Protein AF-A0A8T1SZZ6-F1 (afdb_monomer)

Sequence (196 aa):
LCAHARGAGGALPAMLAGRCRTAVMGARVTRVFRNFNLENRATREISKAKPTSAPRHPVARPAPLPDDSKIQEEIRRKDDKLLGLLKEVYVDSRDPPMQVKDEGGSIASKQQEYRLTKLGHLRDLDISSIPKGKISVVEVLTLLNNHQLFPQTWTAEKIAKEYSIDLKEVTSLLEFFIPFAVQIFPPKDRKALKPS

Foldseek 3Di:
DDDDDDDDDDDDDDDDPPPDPDDPPPVVVVVVVVPPPVVVVVVVVVPDDDDDPDDDDDDPDPPPDPPPPVVVVVVVDDDVVVVVVVVVDDDDDPDDDDPPDPPPDPDPPPPFDWDADPDDPPVPPDDGIDGAQDDDPVRLVVLLVCCVVCVPVNDLVNVCVVRNHDSVVSVCSNVPPDDDDDDDDDPPPPPDDDDD

Secondary structure (DSSP, 8-state):
-----------------------TTHHHHHHHHHTTTHHHHHHHHHTSPPPPPPPPP---PPPPPP--HHHHHHHHS--HHHHHHHHH------S-------TTS--------EEE-S----GGG---EEETT---HHHHHHHHHHHHH-TTTS-HHHHHHHHT--HHHHHHHHHH--------------------

Radius of gyration: 37.52 Å; Cα contacts (8 Å, |Δi|>4): 69; chains: 1; bounding box: 117×75×74 Å

InterPro domains:
  IPR009622 NADH dehydrogenase [ubiquinone] 1 alpha subcomplex assembly factor 4 [PF06784] (25-188)
  IPR009622 NADH dehydrogenase [ubiquinone] 1 alpha subcomplex assembly factor 4 [PTHR13338] (25-194)

Solvent-accessible surface area (backbone atoms only — not comparable to full-atom values): 13453 Å² total; per-residue (Å²): 137,90,80,88,81,88,80,89,86,87,84,86,79,92,73,90,74,74,84,73,89,75,70,99,64,64,73,64,57,54,51,55,66,68,54,58,64,48,67,65,51,48,53,58,60,66,73,44,78,81,75,82,76,78,84,77,76,88,68,87,62,81,74,76,72,75,86,48,64,68,59,51,49,58,70,72,45,85,57,68,70,60,52,50,56,62,65,70,64,76,81,85,80,86,66,77,86,74,83,75,72,74,84,85,56,77,79,80,68,69,84,69,56,65,40,72,51,90,71,86,78,55,72,97,72,54,63,69,67,39,48,58,63,50,80,53,74,67,56,51,54,54,50,53,51,48,29,71,77,37,48,90,80,45,34,56,68,54,48,18,64,77,55,46,34,57,56,70,58,44,48,50,46,66,74,73,57,79,77,85,84,82,77,83,74,76,83,73,84,73,77,76,83,76,86,129

Structure (mmCIF, N/CA/C/O backbone):
data_AF-A0A8T1SZZ6-F1
#
_entry.id   AF-A0A8T1SZZ6-F1
#
loop_
_atom_site.group_PDB
_atom_site.id
_atom_site.type_symbol
_atom_site.label_atom_id
_atom_site.label_alt_id
_atom_site.label_comp_id
_atom_site.label_asym_id
_atom_site.label_entity_id
_atom_site.label_seq_id
_atom_site.pdbx_PDB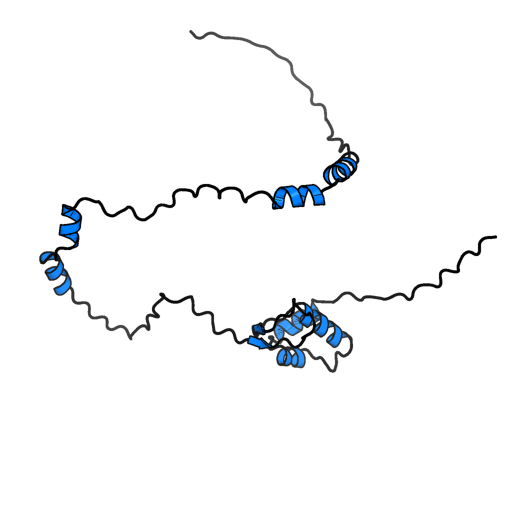_ins_code
_atom_site.Cartn_x
_atom_site.Cartn_y
_atom_site.Cartn_z
_atom_site.occupancy
_atom_site.B_iso_or_equiv
_atom_site.auth_seq_id
_atom_site.auth_comp_id
_atom_site.auth_asym_id
_atom_site.auth_atom_id
_atom_site.pdbx_PDB_model_num
ATOM 1 N N . LEU A 1 1 ? 13.429 52.592 -52.239 1.00 39.78 1 LEU A N 1
ATOM 2 C CA . LEU A 1 1 ? 12.731 53.892 -52.167 1.00 39.78 1 LEU A CA 1
ATOM 3 C C . LEU A 1 1 ? 11.821 53.886 -50.947 1.00 39.78 1 LEU A C 1
ATOM 5 O O . LEU A 1 1 ? 10.923 53.058 -50.882 1.00 39.78 1 LEU A O 1
ATOM 9 N N . CYS A 1 2 ? 12.093 54.764 -49.983 1.00 38.09 2 CYS A N 1
ATOM 10 C CA . CYS A 1 2 ? 11.181 55.105 -48.892 1.00 38.09 2 CYS A CA 1
ATOM 11 C C . CYS A 1 2 ? 10.322 56.307 -49.306 1.00 38.09 2 CYS A C 1
ATOM 13 O O . CYS A 1 2 ? 10.875 57.246 -49.869 1.00 38.09 2 CYS A O 1
ATOM 15 N N . ALA A 1 3 ? 9.033 56.298 -48.963 1.00 34.03 3 ALA A N 1
ATOM 16 C CA . ALA A 1 3 ? 8.246 57.447 -48.479 1.00 34.03 3 ALA A CA 1
ATOM 17 C C . ALA A 1 3 ? 6.832 56.923 -48.131 1.00 34.03 3 ALA A C 1
ATOM 19 O O . ALA A 1 3 ? 6.238 56.230 -48.947 1.00 34.03 3 ALA A O 1
ATOM 20 N N . HIS A 1 4 ? 6.351 56.973 -46.879 1.00 35.38 4 HIS A N 1
ATOM 21 C CA . HIS A 1 4 ? 5.735 58.131 -46.191 1.00 35.38 4 HIS A CA 1
ATOM 22 C C . HIS A 1 4 ? 4.472 58.654 -46.914 1.00 35.38 4 HIS A C 1
ATOM 24 O O . HIS A 1 4 ? 4.528 58.896 -48.106 1.00 35.38 4 HIS A O 1
ATOM 30 N N . ALA A 1 5 ? 3.324 58.935 -46.286 1.00 39.72 5 ALA A N 1
ATOM 31 C CA . ALA A 1 5 ? 2.925 58.962 -44.878 1.00 39.72 5 ALA A CA 1
ATOM 32 C C . ALA A 1 5 ? 1.411 59.297 -44.754 1.00 39.72 5 ALA A C 1
ATOM 34 O O . ALA A 1 5 ? 0.805 59.714 -45.736 1.00 39.72 5 ALA A O 1
ATOM 35 N N . ARG A 1 6 ? 0.916 59.284 -43.497 1.00 36.12 6 ARG A N 1
ATOM 36 C CA . ARG A 1 6 ? -0.255 60.008 -42.920 1.00 36.12 6 ARG A CA 1
ATOM 3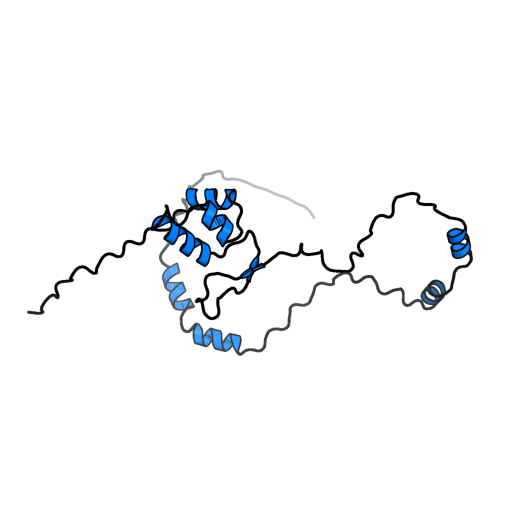7 C C . ARG A 1 6 ? -1.649 59.449 -43.262 1.00 36.12 6 ARG A C 1
ATOM 39 O O . ARG A 1 6 ? -1.906 59.078 -44.389 1.00 36.12 6 ARG A O 1
ATOM 46 N N . GLY A 1 7 ? -2.621 59.394 -42.351 1.00 35.72 7 GLY A N 1
ATOM 47 C CA . GLY A 1 7 ? -2.731 59.901 -40.979 1.00 35.72 7 GLY A CA 1
ATOM 48 C C . GLY A 1 7 ? -4.200 60.244 -40.661 1.00 35.72 7 GLY A C 1
ATOM 49 O O . GLY A 1 7 ? -4.948 60.556 -41.579 1.00 35.72 7 GLY A O 1
ATOM 50 N N . ALA A 1 8 ? -4.538 60.254 -39.363 1.00 37.31 8 ALA A N 1
ATOM 51 C CA . ALA A 1 8 ? -5.818 60.621 -38.720 1.00 37.31 8 ALA A CA 1
ATOM 52 C C . ALA A 1 8 ? -6.933 59.557 -38.794 1.00 37.31 8 ALA A C 1
ATOM 54 O O . ALA A 1 8 ? -7.157 58.948 -39.825 1.00 37.31 8 ALA A O 1
ATOM 55 N N . GLY A 1 9 ? -7.688 59.250 -37.742 1.00 35.84 9 GLY A N 1
ATOM 56 C CA . GLY A 1 9 ? -7.879 59.872 -36.432 1.00 35.84 9 GLY A CA 1
ATOM 57 C C . GLY A 1 9 ? -9.323 59.564 -36.013 1.00 35.84 9 GLY A C 1
ATOM 58 O O . GLY A 1 9 ? -10.227 59.702 -36.828 1.00 35.84 9 GLY A O 1
ATOM 59 N N . GLY A 1 10 ? -9.554 59.108 -34.782 1.00 34.28 10 GLY A N 1
ATOM 60 C CA . GLY A 1 10 ? -10.911 58.827 -34.303 1.00 34.28 10 GLY A CA 1
ATOM 61 C C . GLY A 1 10 ? -10.918 58.037 -33.002 1.00 34.28 10 GLY A C 1
ATOM 62 O O . GLY A 1 10 ? -10.662 56.838 -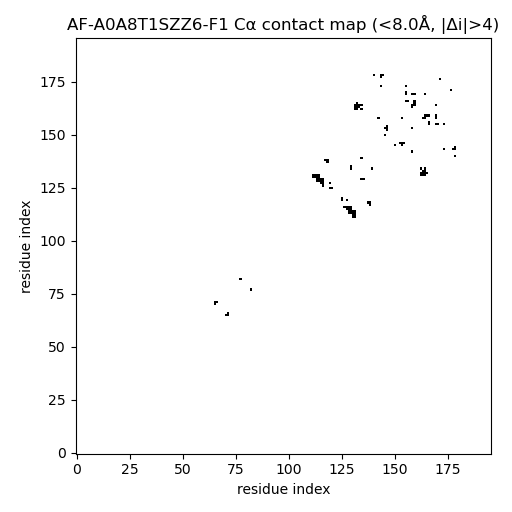32.995 1.00 34.28 10 GLY A O 1
ATOM 63 N N . ALA A 1 11 ? -11.173 58.733 -31.898 1.00 38.84 11 ALA A N 1
ATOM 64 C CA . ALA A 1 11 ? -11.235 58.184 -30.554 1.00 38.84 11 ALA A CA 1
ATOM 65 C C . ALA A 1 11 ? -12.656 57.704 -30.183 1.00 38.84 11 ALA A C 1
ATOM 67 O O . ALA A 1 11 ? -13.610 58.447 -30.386 1.00 38.84 11 ALA A O 1
ATOM 68 N N . LEU A 1 12 ? -12.702 56.536 -29.513 1.00 37.34 12 LEU A N 1
ATOM 69 C CA . LEU A 1 12 ? -13.691 56.039 -28.524 1.00 37.34 12 LEU A CA 1
ATOM 70 C C . LEU A 1 12 ? -15.123 55.686 -29.015 1.00 37.34 12 LEU A C 1
ATOM 72 O O . LEU A 1 12 ? -15.557 56.217 -30.029 1.00 37.34 12 LEU A O 1
ATOM 76 N N . PRO A 1 13 ? -15.896 54.819 -28.304 1.00 44.84 13 PRO A N 1
ATOM 77 C CA . PRO A 1 13 ? -15.679 54.293 -26.951 1.00 44.84 13 PRO A CA 1
ATOM 78 C C . PRO A 1 13 ? -15.784 52.760 -26.790 1.00 44.84 13 PRO A C 1
ATOM 80 O O . PRO A 1 13 ? -16.221 52.010 -27.659 1.00 44.84 13 PRO A O 1
ATOM 83 N N . ALA A 1 14 ? -15.391 52.316 -25.596 1.00 47.88 14 ALA A N 1
ATOM 84 C CA . ALA A 1 14 ? -15.629 50.990 -25.055 1.00 47.88 14 ALA A CA 1
ATOM 85 C C . ALA A 1 14 ? -17.122 50.611 -25.082 1.00 47.88 14 ALA A C 1
ATOM 87 O O . ALA A 1 14 ? -17.958 51.326 -24.533 1.00 47.88 14 ALA A O 1
ATOM 88 N N . MET A 1 15 ? -17.436 49.437 -25.630 1.00 35.72 15 MET A N 1
ATOM 89 C CA . MET A 1 15 ? -18.669 48.720 -25.315 1.00 35.72 15 MET A CA 1
ATOM 90 C C . MET A 1 15 ? -18.328 47.382 -24.664 1.00 35.72 15 MET A C 1
ATOM 92 O O . MET A 1 15 ? -17.668 46.521 -25.246 1.00 35.72 15 MET A O 1
ATOM 96 N N . LEU A 1 16 ? -18.806 47.239 -23.428 1.00 49.94 16 LEU A N 1
ATOM 97 C CA . LEU A 1 16 ? -18.972 45.987 -22.703 1.00 49.94 16 LEU A CA 1
ATOM 98 C C . LEU A 1 16 ? -19.709 44.968 -23.590 1.00 49.94 16 LEU A C 1
ATOM 100 O O . LEU A 1 16 ? -20.934 44.971 -23.667 1.00 49.94 16 LEU A O 1
ATOM 104 N N . ALA A 1 17 ? -18.982 44.044 -24.211 1.00 43.09 17 ALA A N 1
ATOM 105 C CA . ALA A 1 17 ? -19.568 42.794 -24.672 1.00 43.09 17 ALA A CA 1
ATOM 106 C C . ALA A 1 17 ? -19.435 41.781 -23.535 1.00 43.09 17 ALA A C 1
ATOM 108 O O . ALA A 1 17 ? -18.429 41.077 -23.401 1.00 43.09 17 ALA A O 1
ATOM 109 N N . GLY A 1 18 ? -20.450 41.745 -22.670 1.00 40.50 18 GLY A N 1
ATOM 110 C CA . GLY A 1 18 ? -20.612 40.665 -21.709 1.00 40.50 18 GLY A CA 1
ATOM 111 C C . GLY A 1 18 ? -20.503 39.328 -22.438 1.00 40.50 18 GLY A C 1
ATOM 112 O O . GLY A 1 18 ? -21.230 39.073 -23.399 1.00 40.50 18 GLY A O 1
ATOM 113 N N . ARG A 1 19 ? -19.587 38.461 -21.991 1.00 41.50 19 ARG A N 1
ATOM 114 C CA . ARG A 1 19 ? -19.571 37.053 -22.400 1.00 41.50 19 ARG A CA 1
ATOM 115 C C . ARG A 1 19 ? -20.845 36.400 -21.874 1.00 41.50 19 ARG A C 1
ATOM 117 O O . ARG A 1 19 ? -20.862 35.813 -20.793 1.00 41.50 19 ARG A O 1
ATOM 124 N N . CYS A 1 20 ? -21.917 36.511 -22.650 1.00 37.28 20 CYS A N 1
ATOM 125 C CA . CYS A 1 20 ? -23.087 35.669 -22.519 1.00 37.28 20 CYS A CA 1
ATOM 126 C C . CYS A 1 20 ? -22.628 34.221 -22.705 1.00 37.28 20 CYS A C 1
ATOM 128 O O . CYS A 1 20 ? -22.255 33.808 -23.804 1.00 37.28 20 CYS A O 1
ATOM 130 N N . ARG A 1 21 ? -22.635 33.451 -21.611 1.00 52.03 21 ARG A N 1
ATOM 131 C CA . ARG A 1 21 ? -22.520 31.991 -21.638 1.00 52.03 21 ARG A CA 1
ATOM 132 C C . ARG A 1 21 ? -23.763 31.434 -22.336 1.00 52.03 21 ARG A C 1
ATOM 134 O O . ARG A 1 21 ? -24.730 31.046 -21.695 1.00 52.03 21 ARG A O 1
ATOM 141 N N . THR A 1 22 ? -23.731 31.416 -23.657 1.00 47.12 22 THR A N 1
ATOM 142 C CA . THR A 1 22 ? -24.663 30.688 -24.519 1.00 47.12 22 THR A CA 1
ATOM 143 C C . THR A 1 22 ? -23.815 29.604 -25.199 1.00 47.12 22 THR A C 1
ATOM 145 O O . THR A 1 22 ? -22.719 29.882 -25.659 1.00 47.12 22 THR A O 1
ATOM 148 N N . ALA A 1 23 ? -24.125 28.313 -25.213 1.00 50.34 23 ALA A N 1
ATOM 149 C CA . ALA A 1 23 ? -25.326 27.594 -24.856 1.00 50.34 23 ALA A CA 1
ATOM 150 C C . ALA A 1 23 ? -24.943 26.194 -24.335 1.00 50.34 23 ALA A C 1
ATOM 152 O O . ALA A 1 23 ? -24.260 25.417 -25.007 1.00 50.34 23 ALA A O 1
ATOM 153 N N . VAL A 1 24 ? -25.443 25.834 -23.154 1.00 56.41 24 VAL A N 1
ATOM 154 C CA . VAL A 1 24 ? -25.489 24.447 -22.671 1.00 56.41 24 VAL A CA 1
ATOM 155 C C . VAL A 1 24 ? -26.725 23.790 -23.292 1.00 56.41 24 VAL A C 1
ATOM 157 O O . VAL A 1 24 ? -27.726 23.591 -22.622 1.00 56.41 24 VAL A O 1
ATOM 160 N N . MET A 1 25 ? -26.699 23.502 -24.597 1.00 51.88 25 MET A N 1
ATOM 161 C CA . MET A 1 25 ? -27.741 22.670 -25.235 1.00 51.88 25 MET A CA 1
ATOM 162 C C . MET A 1 25 ? -27.280 21.935 -26.505 1.00 51.88 25 MET A C 1
ATOM 164 O O . MET A 1 25 ? -27.790 20.857 -26.786 1.00 51.88 25 MET A O 1
ATOM 168 N N . GLY A 1 26 ? -26.250 22.411 -27.218 1.00 51.16 26 GLY A N 1
ATOM 169 C CA . GLY A 1 26 ? -25.701 21.700 -28.389 1.00 51.16 26 GLY A CA 1
ATOM 170 C C . GLY A 1 26 ? -24.781 20.517 -28.047 1.00 51.16 26 GLY A C 1
ATOM 171 O O . GLY A 1 26 ? -24.690 19.547 -28.795 1.00 51.16 26 GLY A O 1
ATOM 172 N N . ALA A 1 27 ? -24.131 20.544 -26.879 1.00 55.38 27 ALA A N 1
ATOM 173 C CA . ALA A 1 27 ? -23.137 19.537 -26.487 1.00 55.38 27 ALA A CA 1
ATOM 174 C C . ALA A 1 27 ? -23.728 18.151 -26.162 1.00 55.38 27 ALA A C 1
ATOM 176 O O . ALA A 1 27 ? -22.995 17.163 -26.123 1.00 55.38 27 ALA A O 1
ATOM 177 N N . ARG A 1 28 ? -25.037 18.061 -25.884 1.00 56.91 28 ARG A N 1
ATOM 178 C CA . ARG A 1 28 ? -25.708 16.784 -25.578 1.00 56.91 28 ARG A CA 1
ATOM 179 C C . ARG A 1 28 ? -26.113 16.040 -26.847 1.00 56.91 28 ARG A C 1
ATOM 181 O O . ARG A 1 28 ? -25.953 14.827 -26.908 1.00 56.91 28 ARG A O 1
ATOM 188 N N . VAL A 1 29 ? -26.537 16.773 -27.873 1.00 59.53 29 VAL A N 1
ATOM 189 C CA . VAL A 1 29 ? -26.935 16.209 -29.168 1.00 59.53 29 VAL A CA 1
ATOM 190 C C . VAL A 1 29 ? -25.712 15.684 -29.929 1.00 59.53 29 VAL A C 1
ATOM 192 O O . VAL A 1 29 ? -25.727 14.559 -30.422 1.00 59.53 29 VAL A O 1
ATOM 195 N N . THR A 1 30 ? -24.595 16.420 -29.927 1.00 62.25 30 THR A N 1
ATOM 196 C CA . THR A 1 30 ? -23.356 15.978 -30.595 1.00 62.25 30 THR A CA 1
ATOM 197 C C . THR A 1 30 ? -22.762 14.702 -29.996 1.00 62.25 30 THR A C 1
ATOM 199 O O . THR A 1 30 ? -22.181 13.903 -30.727 1.00 62.25 30 THR A O 1
ATOM 202 N N . ARG A 1 31 ? -22.929 14.458 -28.687 1.00 62.06 31 ARG A N 1
ATOM 203 C CA . ARG A 1 31 ? -22.460 13.224 -28.028 1.00 62.06 31 ARG A CA 1
ATOM 204 C C . ARG A 1 31 ? -23.215 11.984 -28.499 1.00 62.06 31 ARG A C 1
ATOM 206 O O . ARG A 1 31 ? -22.580 10.960 -28.716 1.00 62.06 31 ARG A O 1
ATOM 213 N N . VAL A 1 32 ? -24.533 12.078 -28.690 1.00 70.88 32 VAL A N 1
ATOM 214 C CA . VAL A 1 32 ? -25.352 10.947 -29.161 1.00 70.88 32 VAL A CA 1
ATOM 215 C C . VAL A 1 32 ? -24.970 10.574 -30.594 1.00 70.88 32 VAL A C 1
ATOM 217 O O . VAL A 1 32 ? -24.706 9.407 -30.868 1.00 70.88 32 VAL A O 1
ATOM 220 N N . PHE A 1 33 ? -24.806 11.564 -31.477 1.00 71.75 33 PHE A N 1
ATOM 221 C CA . PHE A 1 33 ? -24.332 11.320 -32.845 1.00 71.75 33 PHE A CA 1
ATOM 222 C C . PHE A 1 33 ? -22.884 10.811 -32.905 1.00 71.75 33 PHE A C 1
ATOM 224 O O . PHE A 1 33 ? -22.562 9.979 -33.751 1.00 71.75 33 PHE A O 1
ATOM 231 N N . ARG A 1 34 ? -22.005 11.246 -31.989 1.00 72.69 34 ARG A N 1
ATOM 232 C CA . ARG A 1 34 ? -20.625 10.733 -31.898 1.00 72.69 34 ARG A CA 1
ATOM 233 C C . ARG A 1 34 ? -20.565 9.273 -31.441 1.00 72.69 34 ARG A C 1
ATOM 235 O O . ARG A 1 34 ? -19.625 8.573 -31.809 1.00 72.69 34 ARG A O 1
ATOM 242 N N . ASN A 1 35 ? -21.550 8.838 -30.655 1.00 77.62 35 ASN A N 1
ATOM 243 C CA . ASN A 1 35 ? -21.571 7.523 -30.024 1.00 77.62 35 ASN A CA 1
ATOM 244 C C . ASN A 1 35 ? -22.370 6.466 -30.803 1.00 77.62 35 ASN A C 1
ATOM 246 O O . ASN A 1 35 ? -22.459 5.318 -30.369 1.00 77.62 35 ASN A O 1
ATOM 250 N N . PHE A 1 36 ? -22.934 6.827 -31.953 1.00 86.12 36 PHE A N 1
ATOM 251 C CA . PHE A 1 36 ? -23.649 5.881 -32.797 1.00 86.12 36 PHE A CA 1
ATOM 252 C C . PHE A 1 36 ? -22.683 4.850 -33.403 1.00 86.12 36 PHE A C 1
ATOM 254 O O . PHE A 1 36 ? -21.679 5.217 -34.018 1.00 86.12 36 PHE A O 1
ATOM 261 N N . ASN A 1 37 ? -22.990 3.558 -33.237 1.00 87.88 37 ASN A N 1
ATOM 262 C CA . ASN A 1 37 ? -22.210 2.429 -33.762 1.00 87.88 37 ASN A CA 1
ATOM 263 C C . ASN A 1 37 ? -20.716 2.442 -33.378 1.00 87.88 37 ASN A C 1
ATOM 265 O O . ASN A 1 37 ? -19.851 2.076 -34.180 1.00 87.88 37 ASN A O 1
ATOM 269 N N . LEU A 1 38 ? -20.401 2.856 -32.144 1.00 89.50 38 LEU A N 1
ATOM 270 C CA . LEU A 1 38 ? -19.028 2.859 -31.626 1.00 89.50 38 LEU A CA 1
ATOM 271 C C . LEU A 1 38 ? -18.382 1.472 -31.635 1.00 89.50 38 LEU A C 1
ATOM 273 O O . LEU A 1 38 ? -17.200 1.379 -31.939 1.00 89.50 38 LEU A O 1
ATOM 277 N N . GLU A 1 39 ? -19.137 0.411 -31.351 1.00 88.69 39 GLU A N 1
ATOM 278 C CA . GLU A 1 39 ? -18.619 -0.963 -31.287 1.00 88.69 39 GLU A CA 1
ATOM 279 C C . GLU A 1 39 ? -18.138 -1.461 -32.657 1.00 88.69 39 GLU A C 1
ATOM 281 O O . GLU A 1 39 ? -17.000 -1.910 -32.796 1.00 88.69 39 GLU A O 1
ATOM 286 N N . ASN A 1 40 ? -18.949 -1.280 -33.706 1.00 92.06 40 ASN A N 1
ATOM 287 C CA . ASN A 1 40 ? -18.564 -1.617 -35.082 1.00 92.06 40 ASN A CA 1
ATOM 288 C C . ASN A 1 40 ? -17.398 -0.752 -35.584 1.00 92.06 40 ASN A C 1
ATOM 290 O O . ASN A 1 40 ? -16.542 -1.212 -36.340 1.00 92.06 40 ASN A O 1
ATOM 294 N N . ARG A 1 41 ? -17.338 0.518 -35.162 1.00 90.44 41 ARG A N 1
ATOM 295 C CA . ARG A 1 41 ? -16.208 1.396 -35.490 1.00 90.44 41 ARG A CA 1
ATOM 296 C C . ARG A 1 41 ? -14.935 0.950 -34.768 1.00 90.44 41 ARG A C 1
ATOM 298 O O . ARG A 1 41 ? -13.885 0.899 -35.394 1.00 90.44 41 ARG A O 1
ATOM 305 N N . ALA A 1 42 ? -15.026 0.601 -33.488 1.00 92.94 42 ALA A N 1
ATOM 306 C CA . ALA A 1 42 ? -13.896 0.144 -32.688 1.00 92.94 42 ALA A CA 1
ATOM 307 C C . ALA A 1 42 ? -13.331 -1.176 -33.220 1.00 92.94 42 ALA A C 1
ATOM 309 O O . ALA A 1 42 ? -12.129 -1.273 -33.444 1.00 92.94 42 ALA A O 1
ATOM 310 N N . THR A 1 43 ? -14.186 -2.160 -33.502 1.00 92.44 43 THR A N 1
ATOM 311 C CA . THR A 1 43 ? -13.767 -3.453 -34.071 1.00 92.44 43 THR A CA 1
ATOM 312 C C . THR A 1 43 ? -13.071 -3.286 -35.422 1.00 92.44 43 THR A C 1
ATOM 314 O O . THR A 1 43 ? -12.020 -3.888 -35.631 1.00 92.44 43 THR A O 1
ATOM 317 N N . ARG A 1 44 ? -13.572 -2.395 -36.292 1.00 90.50 44 ARG A N 1
ATOM 318 C CA . ARG A 1 44 ? -12.924 -2.047 -37.569 1.00 90.50 44 ARG A CA 1
ATOM 319 C C . ARG A 1 44 ? -11.557 -1.381 -37.396 1.00 90.50 44 ARG A C 1
ATOM 321 O O . ARG A 1 44 ? -10.682 -1.589 -38.230 1.00 90.50 44 ARG A O 1
ATOM 328 N N . GLU A 1 45 ? -11.373 -0.535 -36.384 1.00 89.56 45 GLU A N 1
ATOM 329 C CA . GLU A 1 45 ? -10.076 0.106 -36.119 1.00 89.56 45 GLU A CA 1
ATOM 330 C C . GLU A 1 45 ? -9.077 -0.870 -35.481 1.00 89.56 45 GLU A C 1
ATOM 332 O O . GLU A 1 45 ? -7.902 -0.854 -35.835 1.00 89.56 45 GLU A O 1
ATOM 337 N N . ILE A 1 46 ? -9.541 -1.762 -34.600 1.00 88.81 46 ILE A N 1
ATOM 338 C CA . ILE A 1 46 ? -8.708 -2.779 -33.939 1.00 88.81 46 ILE A CA 1
ATOM 339 C C . ILE A 1 46 ? -8.252 -3.861 -34.927 1.00 88.81 46 ILE A C 1
ATOM 341 O O . ILE A 1 46 ? -7.136 -4.362 -34.803 1.00 88.81 46 ILE A O 1
ATOM 345 N N . SER A 1 47 ? -9.080 -4.216 -35.917 1.00 89.69 47 SER A N 1
ATOM 346 C CA . SER A 1 47 ? -8.731 -5.220 -36.931 1.00 89.69 47 SER A CA 1
ATOM 347 C C . SER A 1 47 ? -7.699 -4.734 -37.954 1.00 89.69 47 SER A C 1
ATOM 349 O O . SER A 1 47 ? -7.198 -5.535 -38.742 1.00 89.69 47 SER A O 1
ATOM 351 N N . LYS A 1 48 ? -7.396 -3.430 -38.000 1.00 92.31 48 LYS A N 1
ATOM 352 C CA . LYS A 1 48 ? -6.324 -2.904 -38.855 1.00 92.31 48 LYS A CA 1
ATOM 353 C C . LYS A 1 48 ? -4.968 -3.315 -38.285 1.00 92.31 48 LYS A C 1
ATOM 355 O O . LYS A 1 48 ? -4.788 -3.427 -37.075 1.00 92.31 48 LYS A O 1
ATOM 360 N N . ALA A 1 49 ? -3.986 -3.499 -39.163 1.00 91.12 49 ALA A N 1
ATOM 361 C CA . ALA A 1 49 ? -2.609 -3.688 -38.729 1.00 91.12 49 ALA A CA 1
ATOM 362 C C . ALA A 1 49 ? -2.149 -2.485 -37.887 1.00 91.12 49 ALA A C 1
ATOM 364 O O . ALA A 1 49 ? -2.490 -1.337 -38.188 1.00 91.12 49 ALA A O 1
ATOM 365 N N . LYS A 1 50 ? -1.374 -2.750 -36.828 1.00 90.69 50 LYS A N 1
ATOM 366 C CA . LYS A 1 50 ? -0.826 -1.694 -35.969 1.00 90.69 50 LYS A CA 1
ATOM 367 C C . LYS A 1 50 ? -0.001 -0.720 -36.822 1.00 90.69 50 LYS A C 1
ATOM 369 O O . LYS A 1 50 ? 0.772 -1.183 -37.663 1.00 90.69 50 LYS A O 1
ATOM 374 N N . PRO A 1 51 ? -0.134 0.601 -36.615 1.00 87.06 51 PRO A N 1
ATOM 375 C CA . PRO A 1 51 ? 0.675 1.566 -37.342 1.00 87.06 51 PRO A CA 1
ATOM 376 C C . PRO A 1 51 ? 2.156 1.361 -37.019 1.00 87.06 51 PRO A C 1
ATOM 378 O O . PRO A 1 51 ? 2.512 0.951 -35.910 1.00 87.06 51 PRO A O 1
ATOM 381 N N . THR A 1 52 ? 3.019 1.676 -37.984 1.00 88.31 52 THR A N 1
ATOM 382 C CA . THR A 1 52 ? 4.468 1.692 -37.775 1.00 88.31 52 THR A CA 1
ATOM 383 C C . THR A 1 52 ? 4.796 2.591 -36.587 1.00 88.31 52 THR A C 1
ATOM 385 O O . THR A 1 52 ? 4.286 3.710 -36.488 1.00 88.31 52 THR A O 1
ATOM 388 N N . SER A 1 53 ? 5.635 2.102 -35.670 1.00 85.25 53 SER A N 1
ATOM 389 C CA . SER A 1 53 ? 6.087 2.896 -34.528 1.00 85.25 53 SER A CA 1
ATOM 390 C C . SER A 1 53 ? 6.705 4.201 -35.014 1.00 85.25 53 SER A C 1
ATOM 392 O O . SER A 1 53 ? 7.471 4.191 -35.980 1.00 85.25 53 SER A O 1
ATOM 394 N N . ALA A 1 54 ? 6.412 5.300 -34.320 1.00 85.62 54 ALA A N 1
ATOM 395 C CA . ALA A 1 54 ? 7.018 6.585 -34.628 1.00 85.62 54 ALA A CA 1
ATOM 396 C C . ALA A 1 54 ? 8.555 6.458 -34.682 1.00 85.62 54 ALA A C 1
ATOM 398 O O . ALA A 1 54 ? 9.137 5.744 -33.852 1.00 85.62 54 ALA A O 1
ATOM 399 N N . PRO A 1 55 ? 9.219 7.123 -35.643 1.00 88.50 55 PRO A N 1
ATOM 400 C CA . PRO A 1 55 ? 10.672 7.117 -35.719 1.00 88.50 55 PRO A CA 1
ATOM 401 C C . PRO A 1 55 ? 11.259 7.641 -34.405 1.00 88.50 55 PRO A C 1
ATOM 403 O O . PRO A 1 55 ? 10.813 8.653 -33.862 1.00 88.50 55 PRO A O 1
ATOM 406 N N . ARG A 1 56 ? 12.250 6.923 -33.868 1.00 83.38 56 ARG A N 1
ATOM 407 C CA . ARG A 1 56 ? 12.935 7.329 -32.637 1.00 83.38 56 ARG A CA 1
ATOM 408 C C . ARG A 1 56 ? 13.847 8.515 -32.939 1.00 83.38 56 ARG A C 1
ATOM 410 O O . ARG A 1 56 ? 14.597 8.478 -33.910 1.00 83.38 56 ARG A O 1
ATOM 417 N N . HIS A 1 57 ? 13.796 9.539 -32.087 1.00 79.19 57 HIS A N 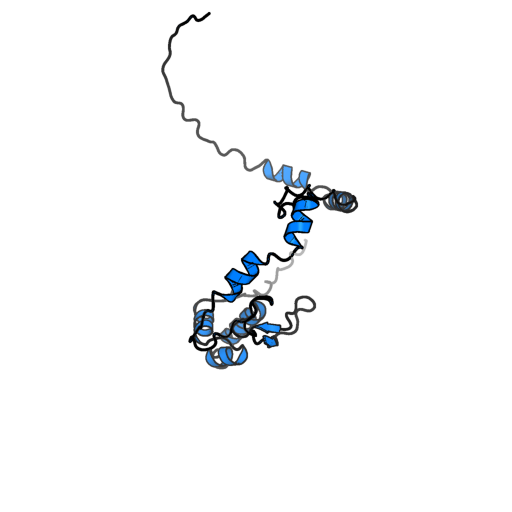1
ATOM 418 C CA . HIS A 1 57 ? 14.750 10.646 -32.125 1.00 79.19 57 HIS A CA 1
ATOM 419 C C . HIS A 1 57 ? 16.181 10.087 -32.026 1.00 79.19 57 HIS A C 1
ATOM 421 O O . HIS A 1 57 ? 16.387 9.136 -31.260 1.00 79.19 57 HIS A O 1
ATOM 427 N N . PRO A 1 58 ? 17.167 10.628 -32.766 1.00 76.19 58 PRO A N 1
ATOM 428 C CA . PRO A 1 58 ? 18.553 10.213 -32.618 1.00 76.19 58 PRO A CA 1
ATOM 429 C C . PRO A 1 58 ? 18.983 10.452 -31.167 1.00 76.19 58 PRO A C 1
ATOM 431 O O . PRO A 1 58 ? 19.090 11.585 -30.702 1.00 76.19 58 PRO A O 1
ATOM 434 N N . VAL A 1 59 ? 19.154 9.362 -30.424 1.00 69.94 59 VAL A N 1
ATOM 435 C CA . VAL A 1 59 ? 19.865 9.363 -29.148 1.00 69.94 59 VAL A CA 1
ATOM 436 C C . VAL A 1 59 ? 21.338 9.368 -29.519 1.00 69.94 59 VAL A C 1
ATOM 438 O O . VAL A 1 59 ? 21.744 8.557 -30.356 1.00 69.94 59 VAL A O 1
ATOM 441 N N . ALA A 1 60 ? 22.119 10.278 -28.938 1.00 62.66 60 ALA A N 1
ATOM 442 C CA . ALA A 1 60 ? 23.568 10.269 -29.065 1.00 62.66 60 ALA A CA 1
ATOM 443 C C . ALA A 1 60 ? 24.085 8.933 -28.514 1.00 62.66 60 ALA A C 1
ATOM 445 O O . ALA A 1 60 ? 24.279 8.764 -27.313 1.00 62.66 60 ALA A O 1
ATOM 446 N N . ARG A 1 61 ? 24.236 7.939 -29.394 1.00 61.47 61 ARG A N 1
ATOM 447 C CA . ARG A 1 61 ? 25.090 6.791 -29.108 1.00 61.47 61 ARG A CA 1
ATOM 448 C C . ARG A 1 61 ? 26.490 7.360 -28.863 1.00 61.47 61 ARG A C 1
ATOM 450 O O . ARG A 1 61 ? 26.826 8.354 -29.518 1.00 61.47 61 ARG A O 1
ATOM 457 N N . PRO A 1 62 ? 27.301 6.772 -27.965 1.00 60.53 62 PRO A N 1
ATOM 458 C CA . PRO A 1 62 ? 28.726 7.069 -27.977 1.00 60.53 62 PRO A CA 1
ATOM 459 C C . PRO A 1 62 ? 29.189 6.945 -29.429 1.00 60.53 62 PRO A C 1
ATOM 461 O O . PRO A 1 62 ? 28.811 5.985 -30.111 1.00 60.53 62 PRO A O 1
ATOM 464 N N . ALA A 1 63 ? 29.858 7.988 -29.924 1.00 62.31 63 ALA A N 1
ATOM 465 C CA . ALA A 1 63 ? 30.310 8.027 -31.303 1.00 62.31 63 ALA A CA 1
ATOM 466 C C . ALA A 1 63 ? 31.025 6.701 -31.613 1.00 62.31 63 ALA A C 1
ATOM 468 O O . ALA A 1 63 ? 31.771 6.217 -30.752 1.00 62.31 63 ALA A O 1
ATOM 469 N N . PRO A 1 64 ? 30.777 6.081 -32.780 1.00 62.66 64 PRO A N 1
ATOM 470 C CA . PRO A 1 64 ? 31.605 4.975 -33.231 1.00 62.66 64 PRO A CA 1
ATOM 471 C C . PRO A 1 64 ? 33.066 5.393 -33.078 1.00 62.66 64 PRO A C 1
ATOM 473 O O . PRO A 1 64 ? 33.418 6.519 -33.443 1.00 62.66 64 PRO A O 1
ATOM 476 N N . LEU A 1 65 ? 33.882 4.528 -32.469 1.00 64.06 65 LEU A N 1
ATOM 477 C CA . LEU A 1 65 ? 35.328 4.729 -32.434 1.00 64.06 65 LEU A CA 1
ATOM 478 C C . LEU A 1 65 ? 35.781 5.077 -33.859 1.00 64.06 65 LEU A C 1
ATOM 480 O O . LEU A 1 65 ? 35.248 4.474 -34.793 1.00 64.06 65 LEU A O 1
ATOM 484 N N . PRO A 1 66 ? 36.697 6.040 -34.047 1.00 65.19 66 PRO A N 1
ATOM 485 C CA . PRO A 1 66 ? 37.165 6.383 -35.382 1.00 65.19 66 PRO A CA 1
ATOM 486 C C . PRO A 1 66 ? 37.593 5.102 -36.114 1.00 65.19 66 PRO A C 1
ATOM 488 O O . PRO A 1 66 ? 38.356 4.295 -35.577 1.00 65.19 66 PRO A O 1
ATOM 491 N N . ASP A 1 67 ? 37.065 4.904 -37.326 1.00 66.06 67 ASP A N 1
ATOM 492 C CA . ASP A 1 67 ? 37.368 3.754 -38.199 1.00 66.06 67 ASP A CA 1
ATOM 493 C C . ASP A 1 67 ? 38.811 3.799 -38.743 1.00 66.06 67 ASP A C 1
ATOM 495 O O . ASP A 1 67 ? 39.233 2.940 -39.517 1.00 66.06 67 ASP A O 1
ATOM 499 N N . ASP A 1 68 ? 39.590 4.792 -38.314 1.00 76.19 68 ASP A N 1
ATOM 500 C CA . ASP A 1 68 ? 40.998 4.940 -38.629 1.00 76.19 68 ASP A CA 1
ATOM 501 C C . ASP A 1 68 ? 41.783 3.757 -38.045 1.00 76.19 68 ASP A C 1
ATOM 503 O O . ASP A 1 68 ? 42.065 3.683 -36.843 1.00 76.19 68 ASP A O 1
ATOM 507 N N . SER A 1 69 ? 42.167 2.824 -38.921 1.00 73.44 69 SER A N 1
ATOM 508 C CA . SER A 1 69 ? 42.909 1.604 -38.572 1.00 73.44 69 SER A CA 1
ATOM 509 C C . SER A 1 69 ? 44.162 1.896 -37.745 1.00 73.44 69 SER A C 1
ATOM 511 O O . SER A 1 69 ? 44.461 1.176 -36.795 1.00 73.44 69 SER A O 1
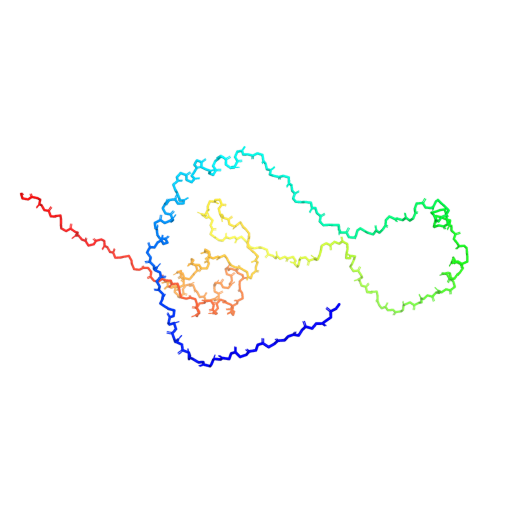ATOM 513 N N . LYS A 1 70 ? 44.837 3.010 -38.039 1.00 78.38 70 LYS A N 1
ATOM 514 C CA . LYS A 1 70 ? 46.030 3.470 -37.326 1.00 78.38 70 LYS A CA 1
ATOM 515 C C . LYS A 1 70 ? 45.755 3.814 -35.857 1.00 78.38 70 LYS A C 1
ATOM 517 O O . LYS A 1 70 ? 46.530 3.430 -34.989 1.00 78.38 70 LYS A O 1
ATOM 522 N N . ILE A 1 71 ? 44.633 4.478 -35.571 1.00 75.00 71 ILE A N 1
ATOM 523 C CA . ILE A 1 71 ? 44.245 4.847 -34.201 1.00 75.00 71 ILE A CA 1
ATOM 524 C C . ILE A 1 71 ? 43.834 3.590 -33.426 1.00 75.00 71 ILE A C 1
ATOM 526 O O . ILE A 1 71 ? 44.201 3.429 -32.264 1.00 75.00 71 ILE A O 1
ATOM 530 N N . GLN A 1 72 ? 43.127 2.653 -34.065 1.00 77.38 72 GLN A N 1
ATOM 531 C CA . GLN A 1 72 ? 42.787 1.380 -33.421 1.00 77.38 72 GLN A CA 1
ATOM 532 C C . GLN A 1 72 ? 44.016 0.520 -33.114 1.00 77.38 72 GLN A C 1
ATOM 534 O O . GLN A 1 72 ? 44.056 -0.126 -32.067 1.00 77.38 72 GLN A O 1
ATOM 539 N N . GLU A 1 73 ? 45.011 0.499 -33.998 1.00 80.25 73 GLU A N 1
ATOM 540 C CA . GLU A 1 73 ? 46.278 -0.192 -33.751 1.00 80.25 73 GLU A CA 1
ATOM 541 C C . GLU A 1 73 ? 47.067 0.459 -32.612 1.00 80.25 73 GLU A C 1
ATOM 543 O O . GLU A 1 73 ? 47.582 -0.257 -31.756 1.00 80.25 73 GLU A O 1
ATOM 548 N N . GLU A 1 74 ? 47.102 1.792 -32.539 1.00 81.38 74 GLU A N 1
ATOM 549 C CA . GLU A 1 74 ? 47.723 2.531 -31.431 1.00 81.38 74 GLU A CA 1
ATOM 550 C C . GLU A 1 74 ? 47.015 2.275 -30.091 1.00 81.38 74 GLU A C 1
ATOM 552 O O . GLU A 1 74 ? 47.689 2.076 -29.085 1.00 81.38 74 GLU A O 1
ATOM 557 N N . ILE A 1 75 ? 45.679 2.183 -30.075 1.00 79.94 75 ILE A N 1
ATOM 558 C CA . ILE A 1 75 ? 44.894 1.832 -28.875 1.00 79.94 75 ILE A CA 1
ATOM 559 C C . ILE A 1 75 ? 45.142 0.380 -28.439 1.00 79.94 75 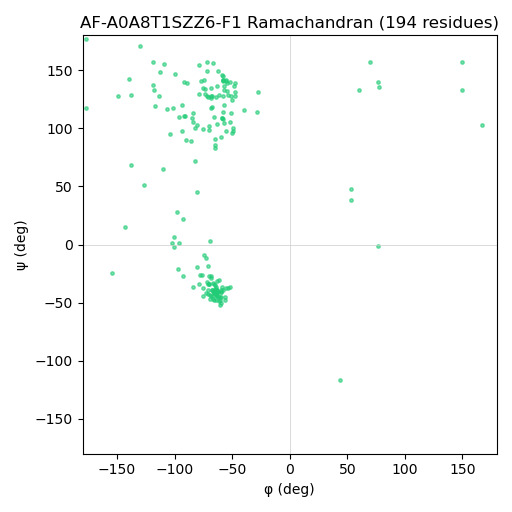ILE A C 1
ATOM 561 O O . ILE A 1 75 ? 45.186 0.085 -27.245 1.00 79.94 75 ILE A O 1
ATOM 565 N N . ARG A 1 76 ? 45.272 -0.553 -29.393 1.00 82.31 76 ARG A N 1
ATOM 566 C CA . ARG A 1 76 ? 45.534 -1.975 -29.100 1.00 82.31 76 ARG A CA 1
ATOM 567 C C . ARG A 1 76 ? 46.988 -2.224 -28.703 1.00 82.31 76 ARG A C 1
ATOM 569 O O . ARG A 1 76 ? 47.272 -3.200 -28.007 1.00 82.31 76 ARG A O 1
ATOM 576 N N . ARG A 1 77 ? 47.913 -1.379 -29.161 1.00 89.44 77 ARG A N 1
ATOM 577 C CA . ARG A 1 77 ? 49.333 -1.468 -28.836 1.00 89.44 77 ARG A CA 1
ATOM 578 C C . ARG A 1 77 ? 49.573 -0.968 -27.415 1.00 89.44 77 ARG A C 1
ATOM 580 O O . ARG A 1 77 ? 49.104 0.082 -27.000 1.00 89.44 77 ARG A O 1
ATOM 587 N N . LYS A 1 78 ? 50.370 -1.724 -26.669 1.00 84.25 78 LYS A N 1
ATOM 588 C CA . LYS A 1 78 ? 50.818 -1.332 -25.335 1.00 84.25 78 LYS A CA 1
ATOM 589 C C . LYS A 1 78 ? 51.785 -0.142 -25.425 1.00 84.25 78 LYS A C 1
ATOM 591 O O . LYS A 1 78 ? 52.786 -0.233 -26.132 1.00 84.25 78 LYS A O 1
ATOM 596 N N . ASP A 1 79 ? 51.501 0.933 -24.690 1.00 89.19 79 ASP A N 1
ATOM 597 C CA . ASP A 1 79 ? 52.395 2.089 -24.548 1.00 89.19 79 ASP A CA 1
ATOM 598 C C . ASP A 1 79 ? 53.327 1.902 -23.337 1.00 89.19 79 ASP A C 1
ATOM 600 O O . ASP A 1 79 ? 52.897 1.916 -22.179 1.00 89.19 79 ASP A O 1
ATOM 604 N N . ASP A 1 80 ? 54.619 1.703 -23.606 1.00 91.00 80 ASP A N 1
ATOM 605 C CA . ASP A 1 80 ? 55.636 1.451 -22.580 1.00 91.00 80 ASP A CA 1
ATOM 606 C C . ASP A 1 80 ? 55.938 2.687 -21.720 1.00 91.00 80 ASP A C 1
ATOM 608 O O . ASP A 1 80 ? 56.295 2.543 -20.546 1.00 91.00 80 ASP A O 1
ATOM 612 N N . LYS A 1 81 ? 55.740 3.902 -22.254 1.00 89.88 81 LYS A N 1
ATOM 613 C CA . LYS A 1 81 ? 55.909 5.145 -21.487 1.00 89.88 81 LYS A CA 1
ATOM 614 C C . LYS A 1 81 ? 54.811 5.265 -20.437 1.00 89.88 81 LYS A C 1
ATOM 616 O O . LYS A 1 81 ? 55.097 5.530 -19.271 1.00 89.88 81 LYS A O 1
ATOM 621 N N . LEU A 1 82 ? 53.564 5.028 -20.842 1.00 87.44 82 LEU A N 1
ATOM 622 C CA . LEU A 1 82 ? 52.422 5.020 -19.930 1.00 87.44 82 LEU A CA 1
ATOM 623 C C . LEU A 1 82 ? 52.565 3.918 -18.873 1.00 87.44 82 LEU A C 1
ATOM 625 O O . LEU A 1 82 ? 52.299 4.151 -17.695 1.00 87.44 82 LEU A O 1
ATOM 629 N N . LEU A 1 83 ? 53.039 2.735 -19.276 1.00 86.94 83 LEU A N 1
ATOM 630 C CA . LEU A 1 83 ? 53.305 1.633 -18.354 1.00 86.94 83 LEU A CA 1
ATOM 631 C C . LEU A 1 83 ? 54.338 2.008 -17.279 1.00 86.94 83 LEU A C 1
ATOM 633 O O . LEU A 1 83 ? 54.188 1.596 -16.131 1.00 86.94 83 LEU A O 1
ATOM 637 N N . GLY A 1 84 ? 55.381 2.759 -17.645 1.00 91.12 84 GLY A N 1
ATOM 638 C CA . GLY A 1 84 ? 56.373 3.276 -16.700 1.00 91.12 84 GLY A CA 1
ATOM 639 C C . GLY A 1 84 ? 55.735 4.189 -15.654 1.00 91.12 84 GLY A C 1
ATOM 640 O O . GLY A 1 84 ? 55.841 3.919 -14.460 1.00 91.12 84 GLY A O 1
ATOM 641 N N . LEU A 1 85 ? 54.967 5.185 -16.104 1.00 88.19 85 LEU A N 1
ATOM 642 C CA . LEU A 1 85 ? 54.289 6.144 -15.222 1.00 88.19 85 LEU A CA 1
ATOM 643 C C . LEU A 1 85 ? 53.305 5.467 -14.252 1.00 88.19 85 LEU A C 1
ATOM 645 O O . LEU A 1 85 ? 53.252 5.817 -13.076 1.00 88.19 85 LEU A O 1
ATOM 649 N N . LEU A 1 86 ? 52.549 4.466 -14.719 1.00 86.50 86 LEU A N 1
ATOM 650 C CA . LEU A 1 86 ? 51.605 3.722 -13.875 1.00 86.50 86 LEU A CA 1
ATOM 651 C C . LEU A 1 86 ? 52.296 2.853 -12.815 1.00 86.50 86 LEU A C 1
ATOM 653 O O . LEU A 1 86 ? 51.700 2.575 -11.779 1.00 86.50 86 LEU A O 1
ATOM 657 N N . LYS A 1 87 ? 53.533 2.408 -13.066 1.00 86.06 87 LYS A N 1
ATOM 658 C CA . LYS A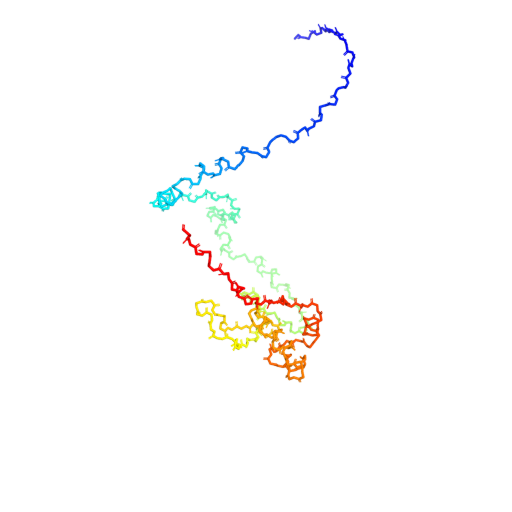 1 87 ? 54.330 1.656 -12.083 1.00 86.06 87 LYS A CA 1
ATOM 659 C C . LYS A 1 87 ? 54.972 2.561 -11.038 1.00 86.06 87 LYS A C 1
ATOM 661 O O . LYS A 1 87 ? 55.150 2.132 -9.904 1.00 86.06 87 LYS A O 1
ATOM 666 N N . GLU A 1 88 ? 55.355 3.773 -11.428 1.00 85.94 88 GLU A N 1
ATOM 667 C CA . GLU A 1 88 ? 56.010 4.742 -10.543 1.00 85.94 88 GLU A CA 1
ATOM 668 C C . GLU A 1 88 ? 55.053 5.301 -9.481 1.00 85.94 88 GLU A C 1
ATOM 670 O O . GLU A 1 88 ? 55.464 5.555 -8.349 1.00 85.94 88 GLU A O 1
ATOM 675 N N . VAL A 1 89 ? 53.768 5.459 -9.812 1.00 80.12 89 VAL A N 1
ATOM 676 C CA . VAL A 1 89 ? 52.756 5.967 -8.875 1.00 80.12 89 VAL A CA 1
ATOM 677 C C . VAL A 1 89 ? 52.195 4.819 -8.031 1.00 80.12 89 VAL A C 1
ATOM 679 O O . VAL A 1 89 ? 51.196 4.193 -8.380 1.00 80.12 89 VAL A O 1
ATOM 682 N N . TYR A 1 90 ? 52.834 4.549 -6.893 1.00 75.19 90 TYR A N 1
ATOM 683 C CA . TYR A 1 90 ? 52.315 3.634 -5.873 1.00 75.19 90 TYR A CA 1
ATOM 684 C C . TYR A 1 90 ? 51.531 4.410 -4.806 1.00 75.19 90 TYR A C 1
ATOM 686 O O . TYR A 1 90 ? 52.082 5.284 -4.137 1.00 75.19 90 TYR A O 1
ATOM 694 N N . VAL A 1 91 ? 50.245 4.090 -4.638 1.00 79.69 91 VAL A N 1
ATOM 695 C CA . VAL A 1 91 ? 49.375 4.691 -3.614 1.00 79.69 91 VAL A CA 1
ATOM 696 C C . VAL A 1 91 ? 49.125 3.663 -2.514 1.00 79.69 91 VAL A C 1
ATOM 698 O O . VAL A 1 91 ? 48.517 2.626 -2.763 1.00 79.69 91 VAL A O 1
ATOM 701 N N . ASP A 1 92 ? 49.575 3.963 -1.296 1.00 75.62 92 ASP A N 1
ATOM 702 C CA . ASP A 1 92 ? 49.293 3.169 -0.095 1.00 75.62 92 ASP A CA 1
ATOM 703 C C . ASP A 1 92 ? 48.049 3.747 0.605 1.00 75.62 92 ASP A C 1
ATOM 705 O O . ASP A 1 92 ? 48.137 4.760 1.303 1.00 75.62 92 ASP A O 1
ATOM 709 N N . SER A 1 93 ? 46.868 3.158 0.379 1.00 76.62 93 SER A N 1
ATOM 710 C CA . SER A 1 93 ? 45.653 3.528 1.121 1.00 76.62 93 SER A CA 1
ATOM 711 C C . SER A 1 93 ? 45.626 2.755 2.436 1.00 76.62 93 SER A C 1
ATOM 713 O O . SER A 1 93 ? 45.501 1.532 2.461 1.00 76.62 93 SER A O 1
ATOM 715 N N . ARG A 1 94 ? 45.749 3.490 3.544 1.00 81.19 94 ARG A N 1
ATOM 716 C CA . ARG A 1 94 ? 45.623 2.963 4.913 1.00 81.19 94 ARG A CA 1
ATOM 717 C C . ARG A 1 94 ? 44.202 3.083 5.452 1.00 81.19 94 ARG A C 1
ATOM 719 O O . ARG A 1 94 ? 44.003 3.119 6.666 1.00 81.19 94 ARG A O 1
ATOM 726 N N . ASP A 1 95 ? 43.226 3.188 4.564 1.00 79.44 95 ASP A N 1
ATOM 727 C CA . ASP A 1 95 ? 41.835 3.243 4.971 1.00 79.44 95 ASP A CA 1
ATOM 728 C C . ASP A 1 95 ? 41.364 1.828 5.339 1.00 79.44 95 ASP A C 1
ATOM 730 O O . ASP A 1 95 ? 41.747 0.852 4.684 1.00 79.44 95 ASP A O 1
ATOM 734 N N . PRO A 1 96 ? 40.553 1.668 6.401 1.00 78.75 96 PRO A N 1
ATOM 735 C CA . PRO A 1 96 ? 39.919 0.386 6.679 1.00 78.75 96 PRO A CA 1
ATOM 736 C C . PRO A 1 96 ? 39.129 -0.052 5.437 1.00 78.75 96 PRO A C 1
ATOM 738 O O . PRO A 1 96 ? 38.518 0.804 4.793 1.00 78.75 96 PRO A O 1
ATOM 741 N N . PRO A 1 97 ? 39.123 -1.352 5.080 1.00 66.88 97 PRO A N 1
ATOM 742 C CA . PRO A 1 97 ? 38.542 -1.815 3.827 1.00 66.88 97 PRO A CA 1
ATOM 743 C C . PRO A 1 97 ? 37.073 -1.399 3.747 1.00 66.88 97 PRO A C 1
ATOM 745 O O . PRO A 1 97 ? 36.202 -1.966 4.413 1.00 66.88 97 PRO A O 1
ATOM 748 N N . MET A 1 98 ? 36.805 -0.382 2.929 1.00 60.56 98 MET A N 1
ATOM 749 C CA . MET A 1 98 ? 35.454 0.020 2.592 1.00 60.56 98 MET A CA 1
ATOM 750 C C . MET A 1 98 ? 34.873 -1.115 1.757 1.00 60.56 98 MET A C 1
ATOM 752 O O . MET A 1 98 ? 35.405 -1.457 0.703 1.00 60.56 98 MET A O 1
ATOM 756 N N . GLN A 1 99 ? 33.806 -1.744 2.250 1.00 64.50 99 GLN A N 1
ATOM 757 C CA . GLN A 1 99 ? 33.059 -2.732 1.481 1.00 64.50 99 GLN A CA 1
ATOM 758 C C . GLN A 1 99 ? 32.423 -2.021 0.285 1.00 64.50 99 GLN A C 1
ATOM 760 O O . GLN A 1 99 ? 31.316 -1.491 0.382 1.00 64.50 99 GLN A O 1
ATOM 765 N N . VAL A 1 100 ? 33.135 -1.978 -0.838 1.00 60.75 100 VAL A N 1
ATOM 766 C CA . VAL A 1 100 ? 32.569 -1.560 -2.115 1.00 60.75 100 VAL A CA 1
ATOM 767 C C . VAL A 1 100 ? 31.615 -2.675 -2.521 1.00 60.75 100 VAL A C 1
ATOM 769 O O . VAL A 1 100 ? 32.033 -3.764 -2.912 1.00 60.75 100 VAL A O 1
ATOM 772 N N . LYS A 1 101 ? 30.315 -2.453 -2.332 1.00 59.41 101 LYS A N 1
ATOM 773 C CA . LYS A 1 101 ? 29.313 -3.303 -2.968 1.00 59.41 101 LYS A CA 1
ATOM 774 C C . LYS A 1 101 ? 29.407 -3.004 -4.454 1.00 59.41 101 LYS A C 1
ATOM 776 O O . LYS A 1 101 ? 29.181 -1.865 -4.837 1.00 59.41 101 LYS A O 1
ATOM 781 N N . ASP A 1 102 ? 29.756 -4.001 -5.258 1.00 52.88 102 ASP A N 1
ATOM 782 C CA . ASP A 1 102 ? 29.654 -3.918 -6.712 1.00 52.88 102 ASP A CA 1
ATOM 783 C C . ASP A 1 102 ? 28.234 -3.471 -7.081 1.00 52.88 102 ASP A C 1
ATOM 785 O O . ASP A 1 102 ? 27.267 -4.234 -7.003 1.00 52.88 102 ASP A O 1
ATOM 789 N N . GLU A 1 103 ? 28.094 -2.213 -7.488 1.00 54.38 103 GLU A N 1
ATOM 790 C CA . GLU A 1 103 ? 26.842 -1.628 -7.968 1.00 54.38 103 GLU A CA 1
ATOM 791 C C . GLU A 1 103 ? 26.609 -2.024 -9.437 1.00 54.38 103 GLU A C 1
ATOM 793 O O . GLU A 1 103 ? 26.290 -1.204 -10.291 1.00 54.38 103 GLU A O 1
ATOM 798 N N . GLY A 1 104 ? 26.815 -3.307 -9.747 1.00 51.59 104 GLY A N 1
ATOM 799 C CA . GLY A 1 104 ? 26.412 -3.956 -10.999 1.00 51.59 104 GLY A CA 1
ATOM 800 C C . GLY A 1 104 ? 25.128 -4.779 -10.856 1.00 51.59 104 GLY A C 1
ATOM 801 O O . GLY A 1 104 ? 24.639 -5.349 -11.829 1.00 51.59 104 GLY A O 1
ATOM 802 N N . GLY A 1 105 ? 24.563 -4.850 -9.651 1.00 48.31 105 GLY A N 1
ATOM 803 C CA . GLY A 1 105 ? 23.296 -5.511 -9.362 1.00 48.31 105 GLY A CA 1
ATOM 804 C C . GLY A 1 105 ? 22.299 -4.499 -8.824 1.00 48.31 105 GLY A C 1
ATOM 805 O O . GLY A 1 105 ? 22.664 -3.655 -8.012 1.00 48.31 105 GLY A O 1
ATOM 806 N N . SER A 1 106 ? 21.053 -4.586 -9.298 1.00 53.44 106 SER A N 1
ATOM 807 C CA . SER A 1 106 ? 19.896 -3.798 -8.859 1.00 53.44 106 SER A CA 1
ATOM 808 C C . SER A 1 106 ? 20.014 -3.329 -7.411 1.00 53.44 106 SER A C 1
ATOM 810 O O . SER A 1 106 ? 20.268 -4.171 -6.545 1.00 53.44 106 SER A O 1
ATOM 812 N N . ILE A 1 107 ? 19.766 -2.031 -7.165 1.00 52.62 107 ILE A N 1
ATOM 813 C CA . ILE A 1 107 ? 19.545 -1.438 -5.834 1.00 52.62 107 ILE A CA 1
ATOM 814 C C . ILE A 1 107 ? 18.956 -2.523 -4.948 1.00 52.62 107 ILE A C 1
ATOM 816 O O . ILE A 1 107 ? 17.876 -3.021 -5.274 1.00 52.62 107 ILE A O 1
ATOM 820 N N . ALA A 1 108 ? 19.692 -2.945 -3.917 1.00 53.34 108 ALA A N 1
ATOM 821 C CA . ALA A 1 108 ? 19.231 -3.974 -3.004 1.00 53.34 108 ALA A CA 1
ATOM 822 C C . ALA A 1 108 ? 17.884 -3.502 -2.460 1.00 53.34 108 ALA A C 1
ATOM 824 O O . ALA A 1 108 ? 17.823 -2.650 -1.570 1.00 53.34 108 ALA A O 1
ATOM 825 N N . SER A 1 109 ? 16.799 -3.994 -3.060 1.00 55.12 109 SER A N 1
ATOM 826 C CA . SER A 1 109 ? 15.463 -3.814 -2.539 1.00 55.12 109 SER A CA 1
ATOM 827 C C . SER A 1 109 ? 15.570 -4.420 -1.159 1.00 55.12 109 SER A C 1
ATOM 829 O O . SER A 1 109 ? 15.833 -5.620 -1.048 1.00 55.12 109 SER A O 1
ATOM 831 N N . LYS A 1 110 ? 15.550 -3.564 -0.123 1.00 62.84 110 LYS A N 1
ATOM 832 C CA . LYS A 1 110 ? 15.527 -3.989 1.279 1.00 62.84 110 LYS A CA 1
ATOM 833 C C . LYS A 1 110 ? 14.591 -5.178 1.300 1.00 62.84 110 LYS A C 1
ATOM 835 O O . LYS A 1 110 ? 13.458 -4.972 0.880 1.00 62.84 110 LYS A O 1
ATOM 840 N N . GLN A 1 111 ? 15.083 -6.375 1.637 1.00 62.34 111 GLN A N 1
ATOM 841 C CA . GLN A 1 111 ? 14.305 -7.610 1.561 1.00 62.34 111 GLN A CA 1
ATOM 842 C C . GLN A 1 111 ? 12.975 -7.349 2.256 1.00 62.34 111 GLN A C 1
ATOM 844 O O . GLN A 1 111 ? 12.904 -7.265 3.480 1.00 62.34 111 GLN A O 1
ATOM 849 N N . GLN A 1 112 ? 11.958 -7.044 1.457 1.00 71.19 112 GLN A N 1
ATOM 850 C CA . GLN A 1 112 ? 10.732 -6.498 1.989 1.00 71.19 112 GLN A CA 1
ATOM 851 C C . GLN A 1 112 ? 9.981 -7.737 2.406 1.00 71.19 112 GLN A C 1
ATOM 853 O O . GLN A 1 112 ? 9.589 -8.533 1.561 1.00 71.19 112 GLN A O 1
ATOM 858 N N . GLU A 1 113 ? 9.919 -7.990 3.705 1.00 81.69 113 GLU A N 1
ATOM 859 C CA . GLU A 1 113 ? 9.226 -9.166 4.193 1.00 81.69 113 GLU A CA 1
ATOM 860 C C . GLU A 1 113 ? 7.757 -9.056 3.782 1.00 81.69 113 GLU A C 1
ATOM 862 O O . GLU A 1 113 ? 7.115 -8.027 3.998 1.00 81.69 113 GLU A O 1
ATOM 867 N N . TYR A 1 114 ? 7.234 -10.104 3.153 1.00 87.06 114 TYR A N 1
ATOM 868 C CA . TYR A 1 114 ? 5.837 -10.175 2.746 1.00 87.06 114 TYR A CA 1
ATOM 869 C C . TYR A 1 114 ? 5.049 -10.996 3.763 1.00 87.06 114 TYR A C 1
ATOM 871 O O . TYR A 1 114 ? 5.551 -11.963 4.339 1.00 87.06 114 TYR A O 1
ATOM 879 N N . ARG A 1 115 ? 3.792 -10.616 3.962 1.00 87.25 115 ARG A N 1
ATOM 880 C CA . ARG A 1 115 ? 2.775 -11.416 4.639 1.00 87.25 115 ARG A CA 1
ATOM 881 C C . ARG A 1 115 ? 1.753 -11.911 3.622 1.00 87.25 115 ARG A C 1
ATOM 883 O O . ARG A 1 115 ? 1.541 -11.285 2.582 1.00 87.25 115 ARG A O 1
ATOM 890 N N . LEU A 1 116 ? 1.099 -13.018 3.949 1.00 84.75 116 LEU A N 1
ATOM 891 C CA . LEU A 1 116 ? -0.060 -13.483 3.198 1.00 84.75 116 LEU A CA 1
ATOM 892 C C . LEU A 1 116 ? -1.271 -12.603 3.516 1.00 84.75 116 LEU A C 1
ATOM 894 O O . LEU A 1 116 ? -1.466 -12.169 4.659 1.00 84.75 116 LEU A O 1
ATOM 898 N N . THR A 1 117 ? -2.072 -12.340 2.491 1.00 81.69 117 THR A N 1
ATOM 899 C CA . THR A 1 117 ? -3.346 -11.631 2.624 1.00 81.69 117 THR A CA 1
ATOM 900 C C . THR A 1 117 ? -4.328 -12.511 3.387 1.00 81.69 117 THR A C 1
ATOM 902 O O . THR A 1 117 ? -4.426 -13.713 3.142 1.00 81.69 117 THR A O 1
ATOM 905 N N . LYS A 1 118 ? -5.042 -11.923 4.350 1.00 77.75 118 LYS A N 1
ATOM 906 C CA . LYS A 1 118 ? -6.013 -12.663 5.181 1.00 77.75 118 LYS A CA 1
ATOM 907 C C . LYS A 1 118 ? -7.352 -12.861 4.477 1.00 77.75 118 LYS A C 1
ATOM 909 O O . LYS A 1 118 ? -8.139 -13.724 4.852 1.00 77.75 118 LYS A O 1
ATOM 914 N N . LEU A 1 119 ? -7.600 -12.044 3.463 1.00 69.56 119 LEU A N 1
ATOM 915 C CA . LEU A 1 119 ? -8.796 -12.069 2.652 1.00 69.56 119 LEU A CA 1
ATOM 916 C C . LEU A 1 119 ? -8.485 -12.780 1.334 1.00 69.56 119 LEU A C 1
ATOM 918 O O . LEU A 1 119 ? -7.625 -12.321 0.598 1.00 69.56 119 LEU A O 1
ATOM 922 N N . GLY A 1 120 ? -9.160 -13.903 1.079 1.00 58.69 120 GLY A N 1
ATOM 923 C CA . GLY A 1 120 ? -8.852 -14.803 -0.038 1.00 58.69 120 GLY A CA 1
ATOM 924 C C . GLY A 1 120 ? -10.057 -15.102 -0.930 1.00 58.69 120 GLY A C 1
ATOM 925 O O . GLY A 1 120 ? -10.430 -16.265 -1.075 1.00 58.69 120 GLY A O 1
ATOM 926 N N . HIS A 1 121 ? -10.775 -14.083 -1.414 1.00 60.72 121 HIS A N 1
ATOM 927 C CA . HIS A 1 121 ? -12.057 -14.319 -2.102 1.00 60.72 121 HIS A CA 1
ATOM 928 C C . HIS A 1 121 ? -12.372 -13.416 -3.296 1.00 60.72 121 HIS A C 1
ATOM 930 O O . HIS A 1 121 ? -13.508 -13.404 -3.774 1.00 60.72 121 HIS A O 1
ATOM 936 N N . LEU A 1 122 ? -11.388 -12.693 -3.832 1.00 63.69 122 LEU A N 1
ATOM 937 C CA . LEU A 1 122 ? -11.601 -11.798 -4.978 1.00 63.69 122 LEU A CA 1
ATOM 938 C C . LEU A 1 122 ? -11.204 -12.417 -6.327 1.00 63.69 122 LEU A C 1
ATOM 940 O O . LEU A 1 122 ? -10.910 -11.692 -7.274 1.00 63.69 122 LEU A O 1
ATOM 944 N N . ARG A 1 123 ? -11.275 -13.756 -6.429 1.00 70.69 123 ARG A N 1
ATOM 945 C CA . ARG A 1 123 ? -10.969 -14.550 -7.636 1.00 70.69 123 ARG A CA 1
ATOM 946 C C . ARG A 1 123 ? -9.687 -14.049 -8.317 1.00 70.69 123 ARG A C 1
ATOM 948 O O . ARG A 1 123 ? -8.628 -14.084 -7.708 1.00 70.69 123 ARG A O 1
ATOM 955 N N . ASP A 1 124 ? -9.791 -13.543 -9.542 1.00 66.94 124 ASP A N 1
ATOM 956 C CA . ASP A 1 124 ? -8.651 -13.141 -10.373 1.00 66.94 124 ASP A CA 1
ATOM 957 C C . ASP A 1 124 ? -7.993 -11.819 -9.929 1.00 66.94 124 ASP A C 1
ATOM 959 O O . ASP A 1 124 ? -6.943 -11.447 -10.448 1.00 66.94 124 ASP A O 1
ATOM 963 N N . LEU A 1 125 ? -8.605 -11.087 -8.989 1.00 70.44 125 LEU A N 1
ATOM 964 C CA . LEU A 1 125 ? -8.090 -9.825 -8.440 1.00 70.44 125 LEU A CA 1
ATOM 965 C C . LEU A 1 125 ? -7.406 -10.004 -7.080 1.00 70.44 125 LEU A C 1
ATOM 967 O O . LEU A 1 125 ? -7.082 -9.013 -6.421 1.00 70.44 125 LEU A O 1
ATOM 971 N N . ASP A 1 126 ? -7.235 -11.246 -6.632 1.00 75.50 126 ASP A N 1
ATOM 972 C CA . ASP A 1 126 ? -6.699 -11.515 -5.310 1.00 75.50 126 ASP A CA 1
ATOM 973 C C . ASP A 1 126 ? -5.192 -11.245 -5.248 1.00 75.50 126 ASP A C 1
ATOM 975 O O . ASP A 1 126 ? -4.408 -11.712 -6.079 1.00 75.50 126 ASP A O 1
ATOM 979 N N . ILE A 1 127 ? -4.778 -10.469 -4.251 1.00 79.06 127 ILE A N 1
ATOM 980 C CA . ILE A 1 127 ? -3.367 -10.161 -4.025 1.00 79.06 127 ILE A CA 1
ATOM 981 C C . ILE A 1 127 ? -2.849 -11.222 -3.063 1.00 79.06 127 ILE A C 1
ATOM 983 O O . ILE A 1 127 ? -3.217 -11.219 -1.895 1.00 79.06 127 ILE A O 1
ATOM 987 N N . SER A 1 128 ? -1.980 -12.122 -3.523 1.00 80.19 128 SER A N 1
ATOM 988 C CA . SER A 1 128 ? -1.492 -13.243 -2.705 1.00 80.19 128 SER A CA 1
ATOM 989 C C . SER A 1 128 ? -0.514 -12.826 -1.599 1.00 80.19 128 SER A C 1
ATOM 991 O O . SER A 1 128 ? -0.471 -13.448 -0.538 1.00 80.19 128 SER A O 1
ATOM 993 N N . SER A 1 129 ? 0.281 -11.779 -1.832 1.00 85.25 129 SER A N 1
ATOM 994 C CA . SER A 1 129 ? 1.341 -11.342 -0.919 1.00 85.25 129 SER A CA 1
ATOM 995 C C . SER A 1 129 ? 1.378 -9.825 -0.773 1.00 85.25 129 SER A C 1
ATOM 997 O O . SER A 1 129 ? 1.484 -9.105 -1.768 1.00 85.25 129 SER A O 1
ATOM 999 N N . ILE A 1 130 ? 1.367 -9.343 0.468 1.00 88.56 130 ILE A N 1
ATOM 1000 C CA . ILE A 1 130 ? 1.403 -7.917 0.811 1.00 88.56 130 ILE A CA 1
ATOM 1001 C C . ILE A 1 130 ? 2.680 -7.628 1.611 1.00 88.56 130 ILE A C 1
ATOM 1003 O O . ILE A 1 130 ? 2.979 -8.372 2.544 1.00 88.56 130 ILE A O 1
ATOM 1007 N N . PRO A 1 131 ? 3.451 -6.574 1.290 1.00 90.62 131 PRO A N 1
ATOM 1008 C CA . PRO A 1 131 ? 4.602 -6.177 2.100 1.00 90.62 131 PRO A CA 1
ATOM 1009 C C . PRO A 1 131 ? 4.202 -5.863 3.549 1.00 90.62 131 PRO A C 1
ATOM 1011 O O . PRO A 1 131 ? 3.171 -5.227 3.783 1.00 90.62 131 PRO A O 1
ATOM 1014 N N . LYS A 1 132 ? 5.032 -6.239 4.526 1.00 90.31 132 LYS A N 1
ATOM 1015 C CA . LYS A 1 132 ? 4.860 -5.811 5.923 1.00 90.31 132 LYS A CA 1
ATOM 1016 C C . LYS A 1 132 ? 4.863 -4.280 6.020 1.00 90.31 132 LYS A C 1
ATOM 1018 O O . LYS A 1 132 ? 5.537 -3.600 5.242 1.00 90.31 132 LYS A O 1
ATOM 1023 N N . GLY A 1 133 ? 4.060 -3.744 6.936 1.00 90.12 133 GLY A N 1
ATOM 1024 C CA . GLY A 1 133 ? 3.782 -2.310 7.040 1.00 90.12 133 GLY A CA 1
ATOM 1025 C C . GLY A 1 133 ? 2.803 -1.774 5.989 1.00 90.12 133 GLY A C 1
ATOM 1026 O O . GLY A 1 133 ? 2.493 -0.591 6.001 1.00 90.12 133 GLY A O 1
ATOM 1027 N N . LYS A 1 134 ? 2.297 -2.607 5.067 1.00 90.94 134 LYS A N 1
ATOM 1028 C CA . LYS A 1 134 ? 1.255 -2.211 4.111 1.00 90.94 134 LYS A CA 1
ATOM 1029 C C . LYS A 1 134 ? -0.012 -3.043 4.275 1.00 90.94 134 LYS A C 1
ATOM 1031 O O . LYS A 1 134 ? -0.010 -4.169 4.779 1.00 90.94 134 LYS A O 1
ATOM 1036 N N . ILE A 1 135 ? -1.118 -2.469 3.816 1.00 91.56 135 ILE A N 1
ATOM 1037 C CA . ILE A 1 135 ? -2.442 -3.082 3.867 1.00 91.56 135 ILE A CA 1
ATOM 1038 C C . ILE A 1 135 ? -3.203 -2.803 2.575 1.00 91.56 135 ILE A C 1
ATOM 1040 O O . ILE A 1 135 ? -3.064 -1.734 1.975 1.00 91.56 135 ILE A O 1
ATOM 1044 N N . SER A 1 136 ? -3.967 -3.791 2.110 1.00 91.00 136 SER A N 1
ATOM 1045 C CA . SER A 1 136 ? -4.805 -3.631 0.920 1.00 91.00 136 SER A CA 1
ATOM 1046 C C . SER A 1 136 ? -6.089 -2.869 1.249 1.00 91.00 136 SER A C 1
ATOM 1048 O O . SER A 1 136 ? -6.581 -2.910 2.374 1.00 91.00 136 SER A O 1
ATOM 1050 N N . VAL A 1 137 ? -6.682 -2.206 0.252 1.00 89.38 137 VAL A N 1
ATOM 1051 C CA . VAL A 1 137 ? -7.941 -1.458 0.434 1.00 89.38 137 VAL A CA 1
ATOM 1052 C C . VAL A 1 137 ? -9.059 -2.364 0.953 1.00 89.38 137 VAL A C 1
ATOM 1054 O O . VAL A 1 137 ? -9.836 -1.959 1.813 1.00 89.38 137 VAL A O 1
ATOM 1057 N N . VAL A 1 138 ? -9.130 -3.603 0.464 1.00 89.12 138 VAL A N 1
ATOM 1058 C CA . VAL A 1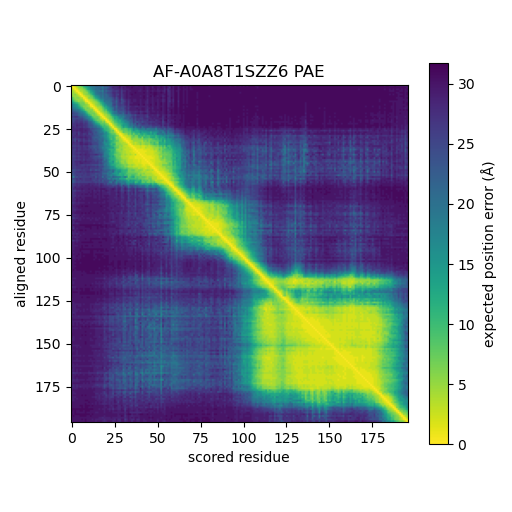 138 ? -10.175 -4.543 0.877 1.00 89.12 138 VAL A CA 1
ATOM 1059 C C . VAL A 1 138 ? -9.987 -4.955 2.338 1.00 89.12 138 VAL A C 1
ATOM 1061 O O . VAL A 1 138 ? -10.945 -4.910 3.106 1.00 89.12 138 VAL A O 1
ATOM 1064 N N . GLU A 1 139 ? -8.750 -5.254 2.750 1.00 89.94 139 GLU A N 1
ATOM 1065 C CA . GLU A 1 139 ? -8.431 -5.520 4.157 1.00 89.94 139 GLU A CA 1
ATOM 1066 C C . GLU A 1 139 ? -8.771 -4.314 5.041 1.00 89.94 139 GLU A C 1
ATOM 1068 O O . GLU A 1 139 ? -9.434 -4.497 6.059 1.00 89.94 139 GLU A O 1
ATOM 1073 N N . VAL A 1 140 ? -8.420 -3.087 4.633 1.00 91.94 140 VAL A N 1
ATOM 1074 C CA . VAL A 1 140 ? -8.766 -1.856 5.371 1.00 91.94 140 VAL A CA 1
ATOM 1075 C C . VAL A 1 140 ? -10.274 -1.750 5.590 1.00 91.94 140 VAL A C 1
ATOM 1077 O O . VAL A 1 140 ? -10.717 -1.526 6.713 1.00 91.94 140 VAL A O 1
ATOM 1080 N N . LEU A 1 141 ? -11.082 -1.957 4.550 1.00 90.38 141 LEU A N 1
ATOM 1081 C CA . LEU A 1 141 ? -12.538 -1.874 4.673 1.00 90.38 141 LEU A CA 1
ATOM 1082 C C . LEU A 1 141 ? -13.101 -2.950 5.612 1.00 90.38 141 LEU A C 1
ATOM 1084 O O . LEU A 1 141 ? -13.953 -2.645 6.446 1.00 90.38 141 LEU A O 1
ATOM 1088 N N . THR A 1 142 ? -12.609 -4.189 5.519 1.00 89.06 142 THR A N 1
ATOM 1089 C CA . THR A 1 142 ? -13.039 -5.275 6.419 1.00 89.06 142 THR A CA 1
ATOM 1090 C C . THR A 1 142 ? -12.628 -5.022 7.867 1.00 89.06 142 THR A C 1
ATOM 1092 O O . THR A 1 142 ? -13.421 -5.216 8.785 1.00 89.06 142 THR A O 1
ATOM 1095 N N . LEU A 1 143 ? -11.411 -4.524 8.071 1.00 91.88 143 LEU A N 1
ATOM 1096 C CA . LEU A 1 143 ? -10.859 -4.163 9.364 1.00 91.88 143 LEU A CA 1
ATOM 1097 C C . LEU A 1 143 ? -11.694 -3.081 10.049 1.00 91.88 143 LEU A C 1
ATOM 1099 O O . LEU A 1 143 ? -12.084 -3.238 11.205 1.00 91.88 143 LEU A O 1
ATOM 1103 N N . LEU A 1 144 ? -11.982 -2.002 9.324 1.00 92.06 144 LEU A N 1
ATOM 1104 C CA . LEU A 1 144 ? -12.767 -0.884 9.832 1.00 92.06 144 LEU A CA 1
ATOM 1105 C C . LEU A 1 144 ? -14.192 -1.312 10.171 1.00 92.06 144 LEU A C 1
ATOM 1107 O O . LEU A 1 144 ? -14.710 -0.931 11.217 1.00 92.06 144 LEU A O 1
ATOM 1111 N N . ASN A 1 145 ? -14.807 -2.145 9.328 1.00 90.81 145 ASN A N 1
ATOM 1112 C CA . ASN A 1 145 ? -16.131 -2.695 9.599 1.00 90.81 145 ASN A CA 1
ATOM 1113 C C . ASN A 1 145 ? -16.134 -3.532 10.893 1.00 90.81 145 ASN A C 1
ATOM 1115 O O . ASN A 1 145 ? -16.952 -3.308 11.782 1.00 90.81 145 ASN A O 1
ATOM 1119 N N . ASN A 1 146 ? -15.154 -4.421 11.051 1.00 90.69 146 ASN A N 1
ATOM 1120 C CA . ASN A 1 146 ? -15.020 -5.258 12.241 1.00 90.69 146 ASN A CA 1
ATOM 1121 C C . ASN A 1 146 ? -14.763 -4.441 13.519 1.00 90.69 146 ASN A C 1
ATOM 1123 O O . ASN A 1 146 ? -15.342 -4.743 14.564 1.00 90.69 146 ASN A O 1
ATOM 1127 N N . HIS A 1 147 ? -13.930 -3.397 13.439 1.00 92.62 147 HIS A N 1
ATOM 1128 C CA . HIS A 1 147 ? -13.683 -2.473 14.550 1.00 92.62 147 HIS A CA 1
ATOM 1129 C C . HIS A 1 147 ? -14.954 -1.711 14.950 1.00 92.62 147 HIS A C 1
ATOM 1131 O O . HIS A 1 147 ? -15.208 -1.525 16.138 1.00 92.62 147 HIS A O 1
ATOM 1137 N N . GLN A 1 148 ? -15.776 -1.297 13.981 1.00 89.50 148 GLN A N 1
ATOM 1138 C CA . GLN A 1 148 ? -17.055 -0.640 14.262 1.00 89.50 148 GLN A CA 1
ATOM 1139 C C . GLN A 1 148 ? -18.060 -1.571 14.947 1.00 89.50 148 GLN A C 1
ATOM 1141 O O . GLN A 1 148 ? -18.751 -1.140 15.867 1.00 89.50 148 GLN A O 1
ATOM 1146 N N . LEU A 1 149 ? -18.142 -2.835 14.520 1.00 89.75 149 LEU A N 1
ATOM 1147 C CA . LEU A 1 149 ? -19.069 -3.809 15.102 1.00 89.75 149 LEU A CA 1
ATOM 1148 C C . LEU A 1 149 ? -18.628 -4.276 16.495 1.00 89.75 149 LEU A C 1
ATOM 1150 O O . LEU A 1 149 ? -19.457 -4.413 17.393 1.00 89.75 149 LEU A O 1
ATOM 1154 N N . PHE A 1 150 ? -17.329 -4.523 16.685 1.00 92.06 150 PHE A N 1
ATOM 1155 C CA . PHE A 1 150 ? -16.797 -5.118 17.913 1.00 92.06 150 PHE A CA 1
ATOM 1156 C C . PHE A 1 150 ? -15.501 -4.436 18.385 1.00 92.06 150 PHE A C 1
ATOM 1158 O O . PHE A 1 150 ? -14.442 -5.082 18.413 1.00 92.06 150 PHE A O 1
ATOM 1165 N N . PRO A 1 151 ? -15.565 -3.170 18.838 1.00 91.69 151 PRO A N 1
ATOM 1166 C CA . PRO A 1 151 ? -14.382 -2.381 19.202 1.00 91.69 151 PRO A CA 1
ATOM 1167 C C . PRO A 1 151 ? -13.573 -2.997 20.353 1.00 91.69 151 PRO A C 1
ATOM 1169 O O . PRO A 1 151 ? -12.352 -2.901 20.376 1.00 91.69 151 PRO A O 1
ATOM 1172 N N . GLN A 1 152 ? -14.233 -3.708 21.276 1.00 93.25 152 GLN A N 1
ATOM 1173 C CA . GLN A 1 152 ? -13.567 -4.414 22.380 1.00 93.25 152 GLN A CA 1
ATOM 1174 C C . GLN A 1 152 ? -12.699 -5.586 21.902 1.00 93.25 152 GLN A C 1
ATOM 1176 O O . GLN A 1 152 ? -11.675 -5.899 22.500 1.00 93.25 152 GLN A O 1
ATOM 1181 N N . THR A 1 153 ? -13.112 -6.258 20.823 1.00 94.12 153 THR A N 1
ATOM 1182 C CA . THR A 1 153 ? -12.398 -7.438 20.309 1.00 94.12 153 THR A CA 1
ATOM 1183 C C . THR A 1 153 ? -11.369 -7.086 19.246 1.00 94.12 153 THR A C 1
ATOM 1185 O O . THR A 1 153 ? -10.407 -7.833 19.076 1.00 94.12 153 THR A O 1
ATOM 1188 N N . TRP A 1 154 ? -11.571 -5.987 18.519 1.00 94.88 154 TRP A N 1
ATOM 1189 C CA . TRP A 1 154 ? -10.699 -5.493 17.457 1.00 94.88 154 TRP A CA 1
ATOM 1190 C C . TRP A 1 154 ? -10.009 -4.215 17.914 1.00 94.88 154 TRP A C 1
ATOM 1192 O O . TRP A 1 154 ? -10.233 -3.154 17.357 1.00 94.88 154 TRP A O 1
ATOM 1202 N N . THR A 1 155 ? -9.166 -4.314 18.938 1.00 96.06 155 THR A N 1
ATOM 1203 C CA . THR A 1 155 ? -8.378 -3.173 19.416 1.00 96.06 155 THR A CA 1
ATOM 1204 C C . THR A 1 155 ? -7.254 -2.815 18.439 1.00 96.06 155 THR A C 1
ATOM 1206 O O . THR A 1 155 ? -6.777 -3.664 17.679 1.00 96.06 155 THR A O 1
ATOM 1209 N N . ALA A 1 156 ? -6.776 -1.567 18.490 1.00 95.75 156 ALA A N 1
ATOM 1210 C CA . ALA A 1 156 ? -5.658 -1.098 17.664 1.00 95.75 156 ALA A CA 1
ATOM 1211 C C . ALA A 1 156 ? -4.407 -1.991 17.801 1.00 95.75 156 ALA A C 1
ATOM 1213 O O . ALA A 1 156 ? -3.742 -2.296 16.813 1.00 95.75 156 ALA A O 1
ATOM 1214 N N . GLU A 1 157 ? -4.130 -2.494 19.007 1.00 96.25 157 GLU A N 1
ATOM 1215 C CA . GLU A 1 157 ? -3.010 -3.405 19.262 1.00 96.25 157 GLU A CA 1
ATOM 1216 C C . GLU A 1 157 ? -3.164 -4.758 18.567 1.00 96.25 157 GLU A C 1
ATOM 1218 O O . GLU A 1 157 ? -2.197 -5.299 18.025 1.00 96.25 157 GLU A O 1
ATOM 1223 N N . LYS A 1 158 ? -4.379 -5.319 18.577 1.00 95.62 158 LYS A N 1
ATOM 1224 C CA . LYS A 1 158 ? -4.665 -6.581 17.891 1.00 95.62 158 LYS A CA 1
ATOM 1225 C C . LYS A 1 158 ? -4.491 -6.413 16.387 1.00 95.62 158 LYS A C 1
ATOM 1227 O O . LYS A 1 158 ? -3.877 -7.257 15.744 1.00 95.62 158 LYS A O 1
ATOM 1232 N N . ILE A 1 159 ? -4.993 -5.308 15.847 1.00 94.75 159 ILE A N 1
ATOM 1233 C CA . ILE A 1 159 ? -4.902 -4.972 14.427 1.00 94.75 159 ILE A CA 1
ATOM 1234 C C . ILE A 1 159 ? -3.442 -4.826 13.987 1.00 94.75 159 ILE A C 1
ATOM 1236 O O . ILE A 1 159 ? -3.038 -5.429 12.991 1.00 94.75 159 ILE A O 1
ATOM 1240 N N . ALA A 1 160 ? -2.648 -4.070 14.747 1.00 95.44 160 ALA A N 1
ATOM 1241 C CA . ALA A 1 160 ? -1.230 -3.864 14.473 1.00 95.44 160 ALA A CA 1
ATOM 1242 C C . ALA A 1 160 ? -0.472 -5.199 14.394 1.00 95.44 160 ALA A C 1
ATOM 1244 O O . ALA A 1 160 ? 0.277 -5.440 13.445 1.00 95.44 160 ALA A O 1
ATOM 1245 N N . LYS A 1 161 ? -0.731 -6.107 15.346 1.00 94.00 161 LYS A N 1
ATOM 1246 C CA . LYS A 1 161 ? -0.133 -7.450 15.375 1.00 94.00 161 LYS A CA 1
ATOM 1247 C C . LYS A 1 161 ? -0.603 -8.323 14.208 1.00 94.00 161 LYS A C 1
ATOM 1249 O O . LYS A 1 161 ? 0.227 -8.938 13.545 1.00 94.00 161 LYS A O 1
ATOM 1254 N N . GLU A 1 162 ? -1.906 -8.355 13.932 1.00 92.25 162 GLU A N 1
ATOM 1255 C CA . GLU A 1 162 ? -2.502 -9.224 12.906 1.00 92.25 162 GLU A CA 1
ATOM 1256 C C . GLU A 1 162 ? -2.023 -8.869 11.489 1.00 92.25 162 GLU A C 1
ATOM 1258 O O . GLU A 1 162 ? -1.715 -9.758 10.692 1.00 92.25 162 GLU A O 1
ATOM 1263 N N . TYR A 1 163 ? -1.919 -7.571 11.183 1.00 92.38 163 TYR A N 1
ATOM 1264 C CA . TYR A 1 163 ? -1.552 -7.081 9.850 1.00 92.38 163 TYR A CA 1
ATOM 1265 C C . TYR A 1 163 ? -0.091 -6.623 9.736 1.00 92.38 163 TYR A C 1
ATOM 1267 O O . TYR A 1 163 ? 0.333 -6.220 8.652 1.00 92.38 163 TYR A O 1
ATOM 1275 N N . SER A 1 164 ? 0.697 -6.724 10.815 1.00 93.00 164 SER A N 1
ATOM 1276 C CA . SER A 1 164 ? 2.092 -6.253 10.865 1.00 93.00 164 SER A CA 1
ATOM 1277 C C . SER A 1 164 ? 2.227 -4.781 10.441 1.00 93.00 164 SER A C 1
ATOM 1279 O O . SER A 1 164 ? 3.050 -4.453 9.584 1.00 93.00 164 SER A O 1
ATOM 1281 N N . ILE A 1 165 ? 1.368 -3.920 10.997 1.00 94.06 165 ILE A N 1
ATOM 1282 C CA . ILE A 1 165 ? 1.336 -2.467 10.756 1.00 94.06 165 ILE A CA 1
ATOM 1283 C C . ILE A 1 165 ? 1.743 -1.760 12.047 1.00 94.06 165 ILE A C 1
ATOM 1285 O O . ILE A 1 165 ? 1.450 -2.243 13.143 1.00 94.06 165 ILE A O 1
ATOM 1289 N N . ASP A 1 166 ? 2.388 -0.606 11.924 1.00 94.75 166 ASP A N 1
ATOM 1290 C CA . ASP A 1 166 ? 2.772 0.202 13.072 1.00 94.75 166 ASP A CA 1
ATOM 1291 C C . ASP A 1 166 ? 1.545 0.702 13.841 1.00 94.75 166 ASP A C 1
ATOM 1293 O O . ASP A 1 166 ? 0.580 1.213 13.270 1.00 94.75 166 ASP A O 1
ATOM 1297 N N . LEU A 1 167 ? 1.607 0.620 15.173 1.00 96.25 167 LEU A N 1
ATOM 1298 C CA . LEU A 1 167 ? 0.496 1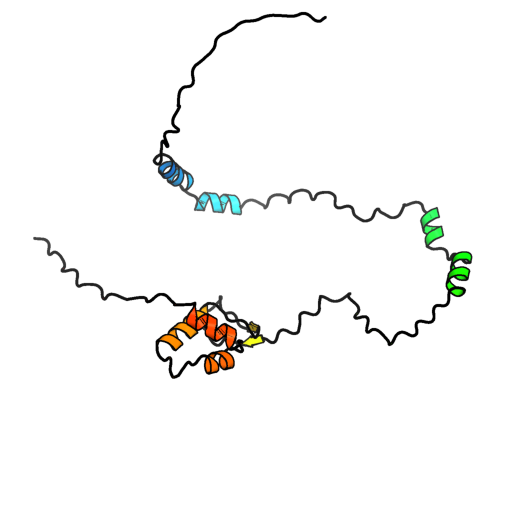.005 16.047 1.00 96.25 167 LEU A CA 1
ATOM 1299 C C . LEU A 1 167 ? 0.031 2.449 15.799 1.00 96.25 167 LEU A C 1
ATOM 1301 O O . LEU A 1 167 ? -1.166 2.712 15.813 1.00 96.25 167 LEU A O 1
ATOM 1305 N N . LYS A 1 168 ? 0.971 3.363 15.519 1.00 95.81 168 LYS A N 1
ATOM 1306 C CA . LYS A 1 168 ? 0.692 4.779 15.232 1.00 95.81 168 LYS A CA 1
ATOM 1307 C C . LYS A 1 168 ? -0.160 4.955 13.975 1.00 95.81 168 LYS A C 1
ATOM 1309 O O . LYS A 1 168 ? -1.108 5.735 13.969 1.00 95.81 168 LYS A O 1
ATOM 1314 N N . GLU A 1 169 ? 0.171 4.218 12.919 1.00 94.50 169 GLU A N 1
ATOM 1315 C CA . GLU A 1 169 ? -0.577 4.270 11.664 1.00 94.50 169 GLU A CA 1
ATOM 1316 C C . GLU A 1 169 ? -1.973 3.681 11.846 1.00 94.50 169 GLU A C 1
ATOM 1318 O O . GLU A 1 169 ? -2.942 4.246 11.348 1.00 94.50 169 GLU A O 1
ATOM 1323 N N . VAL A 1 170 ? -2.093 2.598 12.620 1.00 95.69 170 VAL A N 1
ATOM 1324 C CA . VAL A 1 170 ? -3.390 1.994 12.949 1.00 95.69 170 VAL A CA 1
ATOM 1325 C C . VAL A 1 170 ? -4.265 2.960 13.747 1.00 95.69 170 VAL A C 1
ATOM 1327 O O . VAL A 1 170 ? -5.442 3.102 13.427 1.00 95.69 170 VAL A O 1
ATOM 1330 N N . THR A 1 171 ? -3.721 3.659 14.747 1.00 95.00 171 THR A N 1
ATOM 1331 C CA . THR A 1 171 ? -4.494 4.654 15.508 1.00 95.00 171 THR A CA 1
ATOM 1332 C C . THR A 1 171 ? -4.974 5.792 14.614 1.00 95.00 171 THR A C 1
ATOM 1334 O O . THR A 1 171 ? -6.159 6.111 14.627 1.00 95.00 171 THR A O 1
ATOM 1337 N N . SER A 1 172 ? -4.105 6.331 13.750 1.00 95.06 172 SER A N 1
ATOM 1338 C CA . SER A 1 172 ? -4.502 7.368 12.791 1.00 95.06 172 SER A CA 1
ATOM 1339 C C . SER A 1 172 ? -5.536 6.858 11.784 1.00 95.06 172 SER A C 1
ATOM 1341 O O . SER A 1 172 ? -6.475 7.574 11.444 1.00 95.06 172 SER A O 1
ATOM 1343 N N . LEU A 1 173 ? -5.405 5.613 11.326 1.00 93.56 173 LEU A N 1
ATOM 1344 C CA . LEU A 1 173 ? -6.369 4.990 10.424 1.00 93.56 173 LEU A CA 1
ATOM 1345 C C . LEU A 1 173 ? -7.758 4.906 11.071 1.00 93.56 173 LEU A C 1
ATOM 1347 O O . LEU A 1 173 ? -8.744 5.248 10.426 1.00 93.56 173 LEU A O 1
ATOM 1351 N N . LEU A 1 174 ? -7.835 4.485 12.335 1.00 92.75 174 LEU A N 1
ATOM 1352 C CA . LEU A 1 174 ? -9.098 4.353 13.067 1.00 92.75 174 LEU A CA 1
ATOM 1353 C C . LEU A 1 174 ? -9.728 5.709 13.423 1.00 92.75 174 LEU A C 1
ATOM 1355 O O . LEU A 1 174 ? -10.952 5.822 13.422 1.00 92.75 174 LEU A O 1
ATOM 1359 N N . GLU A 1 175 ? -8.916 6.728 13.712 1.00 92.69 175 GLU A N 1
ATOM 1360 C CA . GLU A 1 175 ? -9.393 8.073 14.060 1.00 92.69 175 GLU A CA 1
ATOM 1361 C C . GLU A 1 175 ? -9.886 8.861 12.840 1.00 92.69 175 GLU A C 1
ATOM 1363 O O . GLU A 1 175 ? -10.938 9.501 12.897 1.00 92.69 175 GLU A O 1
ATOM 1368 N N . PHE A 1 176 ? -9.138 8.830 11.732 1.00 91.75 176 PHE A N 1
ATOM 1369 C CA . PHE A 1 176 ? -9.404 9.701 10.583 1.00 91.75 176 PHE A CA 1
ATOM 1370 C C . PHE A 1 176 ? -10.226 9.039 9.478 1.00 91.75 176 PHE A C 1
ATOM 1372 O O . PHE A 1 176 ? -10.835 9.746 8.670 1.00 91.75 176 PHE A O 1
ATOM 1379 N N . PHE A 1 177 ? -10.260 7.706 9.407 1.00 89.31 177 PHE A N 1
ATOM 1380 C CA . PHE A 1 177 ? -10.948 7.003 8.329 1.00 89.31 177 PHE A CA 1
ATOM 1381 C C . PHE A 1 177 ? -12.279 6.411 8.801 1.00 89.31 177 PHE A C 1
ATOM 1383 O O . PHE A 1 177 ? -12.357 5.296 9.313 1.00 89.31 177 PHE A O 1
ATOM 1390 N N . ILE A 1 178 ? -13.359 7.159 8.573 1.00 82.50 178 ILE A N 1
ATOM 1391 C CA . ILE A 1 178 ? -14.724 6.733 8.891 1.00 82.50 178 ILE A CA 1
ATOM 1392 C C . ILE A 1 178 ? -15.363 6.147 7.620 1.00 82.50 178 ILE A C 1
ATOM 1394 O O . ILE A 1 178 ? -15.636 6.902 6.682 1.00 82.50 178 ILE A O 1
ATOM 1398 N N . PRO A 1 179 ? -15.609 4.824 7.537 1.00 80.56 179 PRO A N 1
ATOM 1399 C CA . PRO A 1 179 ? -16.285 4.239 6.385 1.00 80.56 179 PRO A CA 1
ATOM 1400 C C . PRO A 1 179 ? -17.744 4.711 6.298 1.00 80.56 179 PRO A C 1
ATOM 1402 O O . PRO A 1 179 ? -18.368 5.085 7.292 1.00 80.56 179 PRO A O 1
ATOM 1405 N N . PHE A 1 180 ? -18.306 4.668 5.090 1.00 77.00 180 PHE A N 1
ATOM 1406 C CA . PHE A 1 180 ? -19.693 5.061 4.852 1.00 77.00 180 PHE A CA 1
ATOM 1407 C C . PHE A 1 180 ? -20.666 4.131 5.589 1.00 77.00 180 PHE A C 1
ATOM 1409 O O . PHE A 1 180 ? -20.645 2.915 5.396 1.00 77.00 180 PHE A O 1
ATOM 1416 N N . ALA A 1 181 ? -21.568 4.710 6.382 1.00 71.94 181 ALA A N 1
ATOM 1417 C CA . ALA A 1 181 ? -22.680 3.978 6.974 1.00 71.94 181 ALA A CA 1
ATOM 1418 C C . ALA A 1 181 ? -23.745 3.708 5.897 1.00 71.94 181 ALA A C 1
ATOM 1420 O O . ALA A 1 181 ? -24.540 4.584 5.552 1.00 71.94 181 ALA A O 1
ATOM 1421 N N . VAL A 1 182 ? -23.756 2.496 5.338 1.00 71.50 182 VAL A N 1
ATOM 1422 C CA . VAL A 1 182 ? -24.781 2.083 4.371 1.00 71.50 182 VAL A CA 1
ATOM 1423 C C . VAL A 1 182 ? -26.042 1.679 5.131 1.00 71.50 182 VAL A C 1
ATOM 1425 O O . VAL A 1 182 ? -26.120 0.593 5.700 1.00 71.50 182 VAL A O 1
ATOM 1428 N N . GLN A 1 183 ? -27.047 2.553 5.138 1.00 74.88 183 GLN A N 1
ATOM 1429 C CA . GLN A 1 183 ? -28.384 2.209 5.621 1.00 74.88 183 GLN A CA 1
ATOM 1430 C C . GLN A 1 183 ? -29.173 1.554 4.484 1.00 74.88 183 GLN A C 1
ATOM 1432 O O . GLN A 1 183 ? -29.554 2.213 3.515 1.00 74.88 183 GLN A O 1
ATOM 1437 N N . ILE A 1 184 ? -29.409 0.245 4.587 1.00 75.62 184 ILE A N 1
ATOM 1438 C CA . ILE A 1 184 ? -30.290 -0.467 3.658 1.00 75.62 184 ILE A CA 1
ATOM 1439 C C . ILE A 1 184 ? -31.719 -0.255 4.147 1.00 75.62 184 ILE A C 1
ATOM 1441 O O . ILE A 1 184 ? -32.170 -0.893 5.096 1.00 75.62 184 ILE A O 1
ATOM 1445 N N . PHE A 1 185 ? -32.433 0.672 3.513 1.00 78.88 185 PHE A N 1
ATOM 1446 C CA . PHE A 1 185 ? -33.855 0.836 3.778 1.00 78.88 185 PHE A CA 1
ATOM 1447 C C . PHE A 1 185 ? -34.611 -0.350 3.172 1.00 78.88 185 PHE A C 1
ATOM 1449 O O . PHE A 1 185 ? -34.435 -0.621 1.979 1.00 78.88 185 PHE A O 1
ATOM 1456 N N . PRO A 1 186 ? -35.461 -1.050 3.944 1.00 81.38 186 PRO A N 1
ATOM 1457 C CA . PRO A 1 186 ? -36.319 -2.072 3.371 1.00 81.38 186 PRO A CA 1
ATOM 1458 C C . PRO A 1 186 ? -37.186 -1.435 2.273 1.00 81.38 186 PRO A C 1
ATOM 1460 O O . PRO A 1 186 ? -37.624 -0.284 2.428 1.00 81.38 186 PRO A O 1
ATOM 1463 N N . PRO A 1 187 ? -37.422 -2.132 1.147 1.00 79.75 187 PRO A N 1
ATOM 1464 C CA . PRO A 1 187 ? -38.295 -1.620 0.105 1.00 79.75 187 PRO A CA 1
ATOM 1465 C C . PRO A 1 187 ? -39.673 -1.368 0.720 1.00 79.75 187 PRO A C 1
ATOM 1467 O O . PRO A 1 187 ? -40.336 -2.295 1.169 1.00 79.75 187 PRO A O 1
ATOM 1470 N N . LYS A 1 188 ? -40.092 -0.096 0.785 1.00 74.75 188 LYS A N 1
ATOM 1471 C CA . LYS A 1 188 ? -41.442 0.259 1.234 1.00 74.75 188 LYS A CA 1
ATOM 1472 C C . LYS A 1 188 ? -42.432 -0.441 0.313 1.00 74.75 188 LYS A C 1
ATOM 1474 O O . LYS A 1 188 ? -42.315 -0.275 -0.903 1.00 74.75 188 LYS A O 1
ATOM 1479 N N . ASP A 1 189 ? -43.388 -1.165 0.890 1.00 63.75 189 ASP A N 1
ATOM 1480 C CA . ASP A 1 189 ? -44.487 -1.815 0.180 1.00 63.75 189 ASP A CA 1
ATOM 1481 C C . ASP A 1 189 ? -45.171 -0.800 -0.742 1.00 63.75 189 ASP A C 1
ATOM 1483 O O . ASP A 1 189 ? -46.013 0.005 -0.328 1.00 63.75 189 ASP A O 1
ATOM 1487 N N . ARG A 1 190 ? -44.776 -0.784 -2.017 1.00 63.16 190 ARG A N 1
ATOM 1488 C CA . ARG A 1 190 ? -45.467 -0.004 -3.035 1.00 63.16 190 ARG A CA 1
ATOM 1489 C C . ARG A 1 190 ? -46.797 -0.705 -3.234 1.00 63.16 190 ARG A C 1
ATOM 1491 O O . ARG A 1 190 ? -46.857 -1.718 -3.924 1.00 63.16 190 ARG A O 1
ATOM 1498 N N . LYS A 1 191 ? -47.850 -0.194 -2.589 1.00 64.12 191 LYS A N 1
ATOM 1499 C CA . LYS A 1 191 ? -49.218 -0.662 -2.813 1.00 64.12 191 LYS A CA 1
ATOM 1500 C C . LYS A 1 191 ? -49.472 -0.639 -4.317 1.00 64.12 191 LYS A C 1
ATOM 1502 O O . LYS A 1 191 ? -49.449 0.425 -4.932 1.00 64.12 191 LYS A O 1
ATOM 1507 N N . ALA A 1 192 ? -49.631 -1.824 -4.900 1.00 60.81 192 ALA A N 1
ATOM 1508 C CA . ALA A 1 192 ? -49.945 -1.978 -6.306 1.00 60.81 192 ALA A CA 1
ATOM 1509 C C . ALA A 1 192 ? -51.245 -1.216 -6.591 1.00 60.81 192 ALA A C 1
ATOM 1511 O O . ALA A 1 192 ? -52.277 -1.488 -5.975 1.00 60.81 192 ALA A O 1
ATOM 1512 N N . LEU A 1 193 ? -51.183 -0.237 -7.493 1.00 59.66 193 LEU A N 1
ATOM 1513 C CA . LEU A 1 193 ? -52.376 0.403 -8.029 1.00 59.66 193 LEU A CA 1
ATOM 1514 C C . LEU A 1 193 ? -53.122 -0.661 -8.835 1.00 59.66 193 LEU A C 1
ATOM 1516 O O . LEU A 1 193 ? -52.634 -1.112 -9.871 1.00 59.66 193 LEU A O 1
ATOM 1520 N N . LYS A 1 194 ? -54.269 -1.113 -8.320 1.00 53.41 194 LYS A N 1
ATOM 1521 C CA . LYS A 1 194 ? -55.171 -1.982 -9.076 1.00 53.41 194 LYS A CA 1
ATOM 1522 C C . LYS A 1 194 ? -55.771 -1.164 -10.225 1.00 53.41 194 LYS A C 1
ATOM 1524 O O . LYS A 1 194 ? -56.297 -0.086 -9.947 1.00 53.41 194 LYS A O 1
ATOM 1529 N N . PRO A 1 195 ? -55.705 -1.645 -11.475 1.00 59.62 195 PRO A N 1
ATOM 1530 C CA . PRO A 1 195 ? -56.428 -1.017 -12.567 1.00 59.62 195 PRO A CA 1
ATOM 1531 C C . PRO A 1 195 ? -57.926 -1.291 -12.380 1.00 59.62 195 PRO A C 1
ATOM 1533 O O . PRO A 1 195 ? -58.322 -2.437 -12.158 1.00 59.62 195 PRO A O 1
ATOM 1536 N N . SER A 1 196 ? -58.712 -0.214 -12.390 1.00 58.22 196 SER A N 1
ATOM 1537 C CA . SER A 1 196 ? -60.178 -0.204 -12.441 1.00 58.22 196 SER A CA 1
ATOM 1538 C C . SER A 1 196 ? -60.677 -0.359 -13.867 1.00 58.22 196 SER A C 1
ATOM 1540 O O . SER A 1 196 ? -60.103 0.351 -14.727 1.00 58.22 196 SER A O 1
#

pLDDT: mean 74.77, std 17.81, range [34.03, 96.25]

Nearest PDB structures (foldseek):
  6ywy-assembly1_a  TM=3.546E-01  e=8.381E-01  Neurospora crassa
  5mrc-assembly1_a  TM=4.902E-01  e=2.721E+00  Saccharomyces cerevisiae

Mean predicted aligned error: 21.43 Å

Organism: Chelydra serpentina (NCBI:txid8475)